Protein AF-0000000077569823 (afdb_homodimer)

pLDDT: mean 71.61, std 31.24, range [19.8, 98.88]

Sequence (336 aa):
MAASTSAVAIPSCHVRRLVPAERSRLFASTSITAAPIQCFMANRRRLSMLSSRRITPKVQAKKQTFSSFDDLLLNSDKALLVDFYASWCGPCQFMVPILEQVHEKLKDKIMVVKIDTEKYTRIADRYQIGALPTFIIFRDGKPCDRFEGVLSAEQLIHRIENALKVPQMAASTSAVAIPSCHVRRLVPAERSRLFASTSITAAPIQCFMANRRRLSMLSSRRITPKVQAKKQTFSSFDDLLLNSDKALLVDFYASWCGPCQFMVPILEQVHEKLKDKIMVVKIDTEKYTRIADRYQIGALPTFIIFRDGKPCDRFEGVLSAEQLIHRIENALKVPQ

Organism: Vanilla planifolia (NCBI:txid51239)

Foldseek 3Di:
DCPCPDPPDPDDPDDPCVDDDDDDDDYYDDDDDDDPPPPPPPPPPPPPPPPPPPVPVCPVPPPPDQPDPQSCLQDPPAKEKEWEAAPPDDQSVVCVVLVVVLCVVCVVHYHYHYDHCVVCVVVCVVVVPDAPGKIFIHDNSHTQDIDHTHDGSVVVNVRNVVSVPPDD/DPDDDDPCPPDDPDDPPPDDDDDDDDDDDDDDDDPDPDDPPPPPPPPPPPPPPPVPVPPVPPPPDQPDPQSCLQDPPAKEKEWEAAPPDDQSVVCVVLVVVLCVVCVVHYHYHYDHCVVCVVVCVVVVPDAPGKIFIHDNSHTQDIDHTHDGSVRVNVRNVVSVPPDD

Nearest PDB structures (foldseek):
  7bzk-assembly1_B  TM=9.580E-01  e=2.153E-16  Arabidopsis thaliana
  2o7k-assembly1_A  TM=9.698E-01  e=1.431E-10  Staphylococcus aureus
  2h6x-assembly1_A  TM=9.328E-01  e=1.631E-10  Escherichia coli
  2o87-assembly1_A  TM=9.836E-01  e=4.958E-10  Staphylococcus aureus
  2h75-assembly1_A  TM=9.308E-01  e=3.349E-10  Escherichia coli

Radius of gyration: 46.83 Å; Cα contacts (8 Å, |Δi|>4): 333; chains: 2; bounding box: 102×165×87 Å

Structure (mmCIF, N/CA/C/O backbone):
data_AF-0000000077569823-model_v1
#
loop_
_entity.id
_entity.type
_entity.pdbx_description
1 polymer 'Thioredoxin domain-containing protein'
#
loop_
_atom_site.group_PDB
_atom_site.id
_atom_site.type_symbol
_atom_site.label_atom_id
_atom_site.label_alt_id
_atom_site.label_comp_id
_atom_site.label_asym_id
_atom_site.label_entity_id
_atom_site.label_seq_id
_atom_site.pdbx_PDB_ins_code
_atom_site.Cartn_x
_atom_site.Cartn_y
_atom_site.Cartn_z
_atom_site.occupancy
_atom_site.B_iso_or_equiv
_atom_site.auth_seq_id
_atom_site.auth_comp_id
_atom_site.auth_asym_id
_atom_site.auth_atom_id
_atom_site.pdbx_PDB_model_num
ATOM 1 N N . MET A 1 1 ? 73.562 20.5 -1.91 1 21.19 1 MET A N 1
ATOM 2 C CA . MET A 1 1 ? 73.938 21.5 -0.915 1 21.19 1 MET A CA 1
ATOM 3 C C . MET A 1 1 ? 72.938 21.547 0.22 1 21.19 1 MET A C 1
ATOM 5 O O . MET A 1 1 ? 71.75 21.594 -0.024 1 21.19 1 MET A O 1
ATOM 9 N N . ALA A 1 2 ? 73.312 21.156 1.572 1 25.86 2 ALA A N 1
ATOM 10 C CA . ALA A 1 2 ? 73 20.594 2.879 1 25.86 2 ALA A CA 1
ATOM 11 C C . ALA A 1 2 ? 72.312 21.656 3.77 1 25.86 2 ALA A C 1
ATOM 13 O O . ALA A 1 2 ? 73 22.594 4.203 1 25.86 2 ALA A O 1
ATOM 14 N N . ALA A 1 3 ? 71.062 22.156 3.43 1 26.22 3 ALA A N 1
ATOM 15 C CA . ALA A 1 3 ? 70.5 23.406 3.928 1 26.22 3 ALA A CA 1
ATOM 16 C C . ALA A 1 3 ? 70.25 23.328 5.43 1 26.22 3 ALA A C 1
ATOM 18 O O . ALA A 1 3 ? 69.562 22.438 5.906 1 26.22 3 ALA A O 1
ATOM 19 N N . SER A 1 4 ? 71.188 23.906 6.312 1 27.16 4 SER A N 1
ATOM 20 C CA . SER A 1 4 ? 71.562 23.828 7.723 1 27.16 4 SER A CA 1
ATOM 21 C C . SER A 1 4 ? 70.5 24.453 8.602 1 27.16 4 SER A C 1
ATOM 23 O O . SER A 1 4 ? 70.25 25.656 8.531 1 27.16 4 SER A O 1
ATOM 25 N N . THR A 1 5 ? 69.312 23.766 8.898 1 31.77 5 THR A N 1
ATOM 26 C CA . THR A 1 5 ? 68.062 24.25 9.5 1 31.77 5 THR A CA 1
ATOM 27 C C . THR A 1 5 ? 68.312 24.656 10.953 1 31.77 5 THR A C 1
ATOM 29 O O . THR A 1 5 ? 68.625 23.828 11.797 1 31.77 5 THR A O 1
ATOM 32 N N . SER A 1 6 ? 68.938 25.906 11.133 1 25.08 6 SER A N 1
ATOM 33 C CA . SER A 1 6 ? 69.5 26.359 12.414 1 25.08 6 SER A CA 1
ATOM 34 C C . SER A 1 6 ? 68.438 26.453 13.477 1 25.08 6 SER A C 1
ATOM 36 O O . SER A 1 6 ? 67.25 26.812 13.18 1 25.08 6 SER A O 1
ATOM 38 N N . ALA A 1 7 ? 68.562 25.875 14.758 1 26.45 7 ALA A N 1
ATOM 39 C CA . ALA A 1 7 ? 67.938 25.422 15.992 1 26.45 7 ALA A CA 1
ATOM 40 C C . ALA A 1 7 ? 67.625 26.609 16.922 1 26.45 7 ALA A C 1
ATOM 42 O O . ALA A 1 7 ? 68.562 27.25 17.422 1 26.45 7 ALA A O 1
ATOM 43 N N . VAL A 1 8 ? 66.812 27.688 16.422 1 25.48 8 VAL A N 1
ATOM 44 C CA . VAL A 1 8 ? 66.812 28.969 17.141 1 25.48 8 VAL A CA 1
ATOM 45 C C . VAL A 1 8 ? 66.312 28.75 18.578 1 25.48 8 VAL A C 1
ATOM 47 O O . VAL A 1 8 ? 65.188 28.234 18.797 1 25.48 8 VAL A O 1
ATOM 50 N N . ALA A 1 9 ? 67.25 28.719 19.578 1 24.78 9 ALA A N 1
ATOM 51 C CA . ALA A 1 9 ? 67.312 28.406 21.016 1 24.78 9 ALA A CA 1
ATOM 52 C C . ALA A 1 9 ? 66.438 29.359 21.828 1 24.78 9 ALA A C 1
ATOM 54 O O . ALA A 1 9 ? 66.375 30.547 21.531 1 24.78 9 ALA A O 1
ATOM 55 N N . ILE A 1 10 ? 65.375 28.875 22.5 1 26.53 10 ILE A N 1
ATOM 56 C CA . ILE A 1 10 ? 64.188 29.375 23.203 1 26.53 10 ILE A CA 1
ATOM 57 C C . ILE A 1 10 ? 64.625 30.062 24.5 1 26.53 10 ILE A C 1
ATOM 59 O O . ILE A 1 10 ? 65.062 29.406 25.438 1 26.53 10 ILE A O 1
ATOM 63 N N . PRO A 1 11 ? 65.562 31.25 24.391 1 25.59 11 PRO A N 1
ATOM 64 C CA . PRO A 1 11 ? 66.188 31.578 25.672 1 25.59 11 PRO A CA 1
ATOM 65 C C . PRO A 1 11 ? 65.188 31.75 26.812 1 25.59 11 PRO A C 1
ATOM 67 O O . PRO A 1 11 ? 64 31.984 26.547 1 25.59 11 PRO A O 1
ATOM 70 N N . SER A 1 12 ? 65.562 31.578 28.125 1 25.02 12 SER A N 1
ATOM 71 C CA . SER A 1 12 ? 65.312 31.266 29.531 1 25.02 12 SER A CA 1
ATOM 72 C C . SER A 1 12 ? 64.875 32.5 30.297 1 25.02 12 SER A C 1
ATOM 74 O O . SER A 1 12 ? 65.688 33.375 30.594 1 25.02 12 SER A O 1
ATOM 76 N N . CYS A 1 13 ? 63.781 33.438 29.766 1 25.48 13 CYS A N 1
ATOM 77 C CA . CYS A 1 13 ? 63.594 34.781 30.297 1 25.48 13 CYS A CA 1
ATOM 78 C C . CYS A 1 13 ? 63.344 34.719 31.812 1 25.48 13 CYS A C 1
ATOM 80 O O . CYS A 1 13 ? 62.469 34 32.281 1 25.48 13 CYS A O 1
ATOM 82 N N . HIS A 1 14 ? 64.438 34.906 32.562 1 24.41 14 HIS A N 1
ATOM 83 C CA . HIS A 1 14 ? 64.688 34.812 34 1 24.41 14 HIS A CA 1
ATOM 84 C C . HIS A 1 14 ? 63.75 35.719 34.781 1 24.41 14 HIS A C 1
ATOM 86 O O . HIS A 1 14 ? 63.531 36.875 34.406 1 24.41 14 HIS A O 1
ATOM 92 N N . VAL A 1 15 ? 62.875 35.125 35.594 1 25.81 15 VAL A N 1
ATOM 93 C CA . VAL A 1 15 ? 61.75 35.531 36.438 1 25.81 15 VAL A CA 1
ATOM 94 C C . VAL A 1 15 ? 62.281 36.406 37.562 1 25.81 15 VAL A C 1
ATOM 96 O O . VAL A 1 15 ? 63.094 36 38.344 1 25.81 15 VAL A O 1
ATOM 99 N N . ARG A 1 16 ? 62.406 37.781 37.281 1 23 16 ARG A N 1
ATOM 100 C CA . ARG A 1 16 ? 62.906 38.844 38.125 1 23 16 ARG A CA 1
ATOM 101 C C . ARG A 1 16 ? 62.281 38.812 39.5 1 23 16 ARG A C 1
ATOM 103 O O . ARG A 1 16 ? 61.062 38.875 39.625 1 23 16 ARG A O 1
ATOM 110 N N . ARG A 1 17 ? 62.969 38.438 40.438 1 22.81 17 ARG A N 1
ATOM 111 C CA . ARG A 1 17 ? 62.719 38.125 41.844 1 22.81 17 ARG A CA 1
ATOM 112 C C . ARG A 1 17 ? 62.406 39.406 42.656 1 22.81 17 ARG A C 1
ATOM 114 O O . ARG A 1 17 ? 62.531 39.406 43.875 1 22.81 17 ARG A O 1
ATOM 121 N N . LEU A 1 18 ? 61.938 40.562 41.938 1 23.67 18 LEU A N 1
ATOM 122 C CA . LEU A 1 18 ? 62.219 41.75 42.719 1 23.67 18 LEU A CA 1
ATOM 123 C C . LEU A 1 18 ? 61.438 41.719 44.031 1 23.67 18 LEU A C 1
ATOM 125 O O . LEU A 1 18 ? 60.188 41.688 44.031 1 23.67 18 LEU A O 1
ATOM 129 N N . VAL A 1 19 ? 62.031 41.219 45.031 1 24.12 19 VAL A N 1
ATOM 130 C CA . VAL A 1 19 ? 61.438 40.906 46.344 1 24.12 19 VAL A CA 1
ATOM 131 C C . VAL A 1 19 ? 60.938 42.188 46.969 1 24.12 19 VAL A C 1
ATOM 133 O O . VAL A 1 19 ? 61.312 43.281 46.594 1 24.12 19 VAL A O 1
ATOM 136 N N . PRO A 1 20 ? 60.688 42.094 48.438 1 26.77 20 PRO A N 1
ATOM 137 C CA . PRO A 1 20 ? 59.562 42.375 49.344 1 26.77 20 PRO A CA 1
ATOM 138 C C . PRO A 1 20 ? 59.688 43.719 50.062 1 26.77 20 PRO A C 1
ATOM 140 O O . PRO A 1 20 ? 60.688 43.969 50.719 1 26.77 20 PRO A O 1
ATOM 143 N N . ALA A 1 21 ? 59.469 44.781 49.375 1 24.66 21 ALA A N 1
ATOM 144 C CA . ALA A 1 21 ? 59.531 46.125 50 1 24.66 21 ALA A CA 1
ATOM 145 C C . ALA A 1 21 ? 58.938 46.094 51.406 1 24.66 21 ALA A C 1
ATOM 147 O O . ALA A 1 21 ? 57.906 45.438 51.656 1 24.66 21 ALA A O 1
ATOM 148 N N . GLU A 1 22 ? 59.75 46.719 52.344 1 25.5 22 GLU A N 1
ATOM 149 C CA . GLU A 1 22 ? 59.781 46.844 53.781 1 25.5 22 GLU A CA 1
ATOM 150 C C . GLU A 1 22 ? 58.5 47.5 54.312 1 25.5 22 GLU A C 1
ATOM 152 O O . GLU A 1 22 ? 57.844 48.281 53.625 1 25.5 22 GLU A O 1
ATOM 157 N N . ARG A 1 23 ? 58.156 47.25 55.656 1 22.12 23 ARG A N 1
ATOM 158 C CA . ARG A 1 23 ? 57.031 47.125 56.562 1 22.12 23 ARG A CA 1
ATOM 159 C C . ARG A 1 23 ? 56.594 48.469 57.094 1 22.12 23 ARG A C 1
ATOM 161 O O . ARG A 1 23 ? 55.719 48.562 57.969 1 22.12 23 ARG A O 1
ATOM 168 N N . SER A 1 24 ? 57.125 49.562 56.656 1 20.09 24 SER A N 1
ATOM 169 C CA . SER A 1 24 ? 57.156 50.469 57.812 1 20.09 24 SER A CA 1
ATOM 170 C C . SER A 1 24 ? 55.75 50.688 58.344 1 20.09 24 SER A C 1
ATOM 172 O O . SER A 1 24 ? 54.812 50.844 57.562 1 20.09 24 SER A O 1
ATOM 174 N N . ARG A 1 25 ? 55.688 50.844 59.719 1 21.39 25 ARG A N 1
ATOM 175 C CA . ARG A 1 25 ? 54.719 50.688 60.812 1 21.39 25 ARG A CA 1
ATOM 176 C C . ARG A 1 25 ? 53.625 51.75 60.75 1 21.39 25 ARG A C 1
ATOM 178 O O . ARG A 1 25 ? 52.438 51.406 60.719 1 21.39 25 ARG A O 1
ATOM 185 N N . LEU A 1 26 ? 53.656 52.875 61.656 1 22.77 26 LEU A N 1
ATOM 186 C CA . LEU A 1 26 ? 52.688 52.938 62.719 1 22.77 26 LEU A CA 1
ATOM 187 C C . LEU A 1 26 ? 51.469 53.781 62.281 1 22.77 26 LEU A C 1
ATOM 189 O O . LEU A 1 26 ? 50.344 53.281 62.25 1 22.77 26 LEU A O 1
ATOM 193 N N . PHE A 1 27 ? 51.062 55 63.156 1 22.95 27 PHE A N 1
ATOM 194 C CA . PHE A 1 27 ? 50 55.188 64.125 1 22.95 27 PHE A CA 1
ATOM 195 C C . PHE A 1 27 ? 48.844 55.969 63.531 1 22.95 27 PHE A C 1
ATOM 197 O O . PHE A 1 27 ? 48.969 56.531 62.438 1 22.95 27 PHE A O 1
ATOM 204 N N . ALA A 1 28 ? 48.469 57.156 64.188 1 24.83 28 ALA A N 1
ATOM 205 C CA . ALA A 1 28 ? 47.25 57.469 64.938 1 24.83 28 ALA A CA 1
ATOM 206 C C . ALA A 1 28 ? 46.219 58.156 64.062 1 24.83 28 ALA A C 1
ATOM 208 O O . ALA A 1 28 ? 46.25 58 62.844 1 24.83 28 ALA A O 1
ATOM 209 N N . SER A 1 29 ? 45.656 59.344 64.562 1 24.83 29 SER A N 1
ATOM 210 C CA . SER A 1 29 ? 44.344 59.594 65.188 1 24.83 29 SER A CA 1
ATOM 211 C C . SER A 1 29 ? 43.375 60.156 64.188 1 24.83 29 SER A C 1
ATOM 213 O O . SER A 1 29 ? 42.281 59.656 63.969 1 24.83 29 SER A O 1
ATOM 215 N N . THR A 1 30 ? 43.156 61.562 64.312 1 26.88 30 THR A N 1
ATOM 216 C CA . THR A 1 30 ? 41.875 62.125 64.75 1 26.88 30 THR A CA 1
ATOM 217 C C . THR A 1 30 ? 41 62.469 63.5 1 26.88 30 THR A C 1
ATOM 219 O O . THR A 1 30 ? 39.844 62.031 63.438 1 26.88 30 THR A O 1
ATOM 222 N N . SER A 1 31 ? 41 63.781 63.094 1 27.11 31 SER A N 1
ATOM 223 C CA . SER A 1 31 ? 39.781 64.625 63.25 1 27.11 31 SER A CA 1
ATOM 224 C C . SER A 1 31 ? 38.875 64.5 62.062 1 27.11 31 SER A C 1
ATOM 226 O O . SER A 1 31 ? 39.25 63.906 61.031 1 27.11 31 SER A O 1
ATOM 228 N N . ILE A 1 32 ? 38.531 65.688 61.531 1 30.95 32 ILE A N 1
ATOM 229 C CA . ILE A 1 32 ? 37.25 66.375 61.562 1 30.95 32 ILE A CA 1
ATOM 230 C C . ILE A 1 32 ? 36.469 66.125 60.25 1 30.95 32 ILE A C 1
ATOM 232 O O . ILE A 1 32 ? 35.312 65.75 60.312 1 30.95 32 ILE A O 1
ATOM 236 N N . THR A 1 33 ? 36.688 67.062 59.344 1 32.47 33 THR A N 1
ATOM 237 C CA . THR A 1 33 ? 35.562 67.875 58.844 1 32.47 33 THR A CA 1
ATOM 238 C C . THR A 1 33 ? 34.812 67.125 57.719 1 32.47 33 THR A C 1
ATOM 240 O O . THR A 1 33 ? 35.438 66.438 56.938 1 32.47 33 THR A O 1
ATOM 243 N N . ALA A 1 34 ? 33.531 67.438 57.75 1 32.34 34 ALA A N 1
ATOM 244 C CA . ALA A 1 34 ? 32.281 67 57.125 1 32.34 34 ALA A CA 1
ATOM 245 C C . ALA A 1 34 ? 32.438 66.938 55.625 1 32.34 34 ALA A C 1
ATOM 247 O O . ALA A 1 34 ? 33.281 67.625 55.031 1 32.34 34 ALA A O 1
ATOM 248 N N . ALA A 1 35 ? 31.594 66.188 55.125 1 33.81 35 ALA A N 1
ATOM 249 C CA . ALA A 1 35 ? 31.281 65.312 54.031 1 33.81 35 ALA A CA 1
ATOM 250 C C . ALA A 1 35 ? 30.859 66.062 52.781 1 33.81 35 ALA A C 1
ATOM 252 O O . ALA A 1 35 ? 30.703 65.5 51.719 1 33.81 35 ALA A O 1
ATOM 253 N N . PRO A 1 36 ? 31.234 67.438 52.531 1 39.59 36 PRO A N 1
ATOM 254 C CA . PRO A 1 36 ? 30.062 67.812 51.719 1 39.59 36 PRO A CA 1
ATOM 255 C C . PRO A 1 36 ? 29.984 67 50.438 1 39.59 36 PRO A C 1
ATOM 257 O O . PRO A 1 36 ? 30.984 66.875 49.719 1 39.59 36 PRO A O 1
ATOM 260 N N . ILE A 1 37 ? 29.359 65.938 50.438 1 37.06 37 ILE A N 1
ATOM 261 C CA . ILE A 1 37 ? 29.203 65 49.312 1 37.06 37 ILE A CA 1
ATOM 262 C C . ILE A 1 37 ? 28.719 65.75 48.094 1 37.06 37 ILE A C 1
ATOM 264 O O . ILE A 1 37 ? 27.656 66.375 48.125 1 37.06 37 ILE A O 1
ATOM 268 N N . GLN A 1 38 ? 29.672 66.438 47.438 1 32.56 38 GLN A N 1
ATOM 269 C CA . GLN A 1 38 ? 29.297 67.062 46.156 1 32.56 38 GLN A CA 1
ATOM 270 C C . GLN A 1 38 ? 28.531 66 45.312 1 32.56 38 GLN A C 1
ATOM 272 O O . GLN A 1 38 ? 28.969 64.875 45.156 1 32.56 38 GLN A O 1
ATOM 277 N N . CYS A 1 39 ? 27.234 66.188 45.156 1 37.72 39 CYS A N 1
ATOM 278 C CA . CYS A 1 39 ? 26.203 65.562 44.344 1 37.72 39 CYS A CA 1
ATOM 279 C C . CYS A 1 39 ? 26.656 65.438 42.906 1 37.72 39 CYS A C 1
ATOM 281 O O . CYS A 1 39 ? 26.797 66.438 42.219 1 37.72 39 CYS A O 1
ATOM 283 N N . PHE A 1 40 ? 27.75 64.75 42.594 1 34.62 40 PHE A N 1
ATOM 284 C CA . PHE A 1 40 ? 28.047 64.5 41.188 1 34.62 40 PHE A CA 1
ATOM 285 C C . PHE A 1 40 ? 26.781 64.188 40.406 1 34.62 40 PHE A C 1
ATOM 287 O O . PHE A 1 40 ? 25.984 63.375 40.812 1 34.62 40 PHE A O 1
ATOM 294 N N . MET A 1 41 ? 26.266 65.125 39.656 1 37 41 MET A N 1
ATOM 295 C CA . MET A 1 41 ? 25.219 65.062 38.625 1 37 41 MET A CA 1
ATOM 296 C C . MET A 1 41 ? 25.5 63.938 37.625 1 37 41 MET A C 1
ATOM 298 O O . MET A 1 41 ? 26.531 63.938 36.969 1 37 41 MET A O 1
ATOM 302 N N . ALA A 1 42 ? 25.281 62.688 38 1 35.19 42 ALA A N 1
ATOM 303 C CA . ALA A 1 42 ? 25.312 61.531 37.125 1 35.19 42 ALA A CA 1
ATOM 304 C C . ALA A 1 42 ? 24.547 61.812 35.812 1 35.19 42 ALA A C 1
ATOM 306 O O . ALA A 1 42 ? 23.375 62.188 35.875 1 35.19 42 ALA A O 1
ATOM 307 N N . ASN A 1 43 ? 25.203 62.375 34.812 1 38.12 43 ASN A N 1
ATOM 308 C CA . ASN A 1 43 ? 24.672 62.375 33.469 1 38.12 43 ASN A CA 1
ATOM 309 C C . ASN A 1 43 ? 24.188 60.969 33.062 1 38.12 43 ASN A C 1
ATOM 311 O O . ASN A 1 43 ? 24.969 60.031 32.969 1 38.12 43 ASN A O 1
ATOM 315 N N . ARG A 1 44 ? 23.047 60.5 33.594 1 38 44 ARG A N 1
ATOM 316 C CA . ARG A 1 44 ? 22.391 59.281 33.156 1 38 44 ARG A CA 1
ATOM 317 C C . ARG A 1 44 ? 22.344 59.156 31.641 1 38 44 ARG A C 1
ATOM 319 O O . ARG A 1 44 ? 21.641 59.906 30.969 1 38 44 ARG A O 1
ATOM 326 N N . ARG A 1 45 ? 23.516 58.938 30.938 1 38.41 45 ARG A N 1
ATOM 327 C CA . ARG A 1 45 ? 23.391 58.531 29.547 1 38.41 45 ARG A CA 1
ATOM 328 C C . ARG A 1 45 ? 22.297 57.469 29.375 1 38.41 45 ARG A C 1
ATOM 330 O O . ARG A 1 45 ? 22.297 56.469 30.078 1 38.41 45 ARG A O 1
ATOM 337 N N . ARG A 1 46 ? 21.078 57.906 28.969 1 43.34 46 ARG A N 1
ATOM 338 C CA . ARG A 1 46 ? 20.031 57.031 28.469 1 43.34 46 ARG A CA 1
ATOM 339 C C . ARG A 1 46 ? 20.578 56 27.5 1 43.34 46 ARG A C 1
ATOM 341 O O . ARG A 1 46 ? 21.156 56.344 26.453 1 43.34 46 ARG A O 1
ATOM 348 N N . LEU A 1 47 ? 21.219 54.969 28.016 1 47.38 47 LEU A N 1
ATOM 349 C CA . LEU A 1 47 ? 21.438 53.844 27.141 1 47.38 47 LEU A CA 1
ATOM 350 C C . LEU A 1 47 ? 20.203 53.562 26.281 1 47.38 47 LEU A C 1
ATOM 352 O O . LEU A 1 47 ? 19.125 53.281 26.797 1 47.38 47 LEU A O 1
ATOM 356 N N . SER A 1 48 ? 20.109 54.25 25.156 1 43.81 48 SER A N 1
ATOM 357 C CA . SER A 1 48 ? 19.125 53.875 24.125 1 43.81 48 SER A CA 1
ATOM 358 C C . SER A 1 48 ? 19.125 52.344 23.906 1 43.81 48 SER A C 1
ATOM 360 O O . SER A 1 48 ? 20.188 51.75 23.656 1 43.81 48 SER A O 1
ATOM 362 N N . MET A 1 49 ? 18.375 51.656 24.719 1 42.97 49 MET A N 1
ATOM 363 C CA . MET A 1 49 ? 18.062 50.281 24.391 1 42.97 49 MET A CA 1
ATOM 364 C C . MET A 1 49 ? 17.812 50.125 22.891 1 42.97 49 MET A C 1
ATOM 366 O O . MET A 1 49 ? 16.953 50.781 22.328 1 42.97 49 MET A O 1
ATOM 370 N N . LEU A 1 50 ? 18.844 49.938 22.078 1 47.16 50 LEU A N 1
ATOM 371 C CA . LEU A 1 50 ? 18.578 49.406 20.75 1 47.16 50 LEU A CA 1
ATOM 372 C C . LEU A 1 50 ? 17.469 48.375 20.781 1 47.16 50 LEU A C 1
ATOM 374 O O . LEU A 1 50 ? 17.531 47.406 21.562 1 47.16 50 LEU A O 1
ATOM 378 N N . SER A 1 51 ? 16.172 48.812 20.625 1 44.16 51 SER A N 1
ATOM 379 C CA . SER A 1 51 ? 15.094 47.875 20.359 1 44.16 51 SER A CA 1
ATOM 380 C C . SER A 1 51 ? 15.516 46.812 19.344 1 44.16 51 SER A C 1
ATOM 382 O O . SER A 1 51 ? 15.914 47.156 18.219 1 44.16 51 SER A O 1
ATOM 384 N N . SER A 1 52 ? 16.266 45.906 19.781 1 46.88 52 SER A N 1
ATOM 385 C CA . SER A 1 52 ? 16.391 44.75 18.875 1 46.88 52 SER A CA 1
ATOM 386 C C . SER A 1 52 ? 15.055 44.406 18.234 1 46.88 52 SER A C 1
ATOM 388 O O . SER A 1 52 ? 14.062 44.188 18.938 1 46.88 52 SER A O 1
ATOM 390 N N . ARG A 1 53 ? 14.719 44.938 17.109 1 43.88 53 ARG A N 1
ATOM 391 C CA . ARG A 1 53 ? 13.609 44.406 16.328 1 43.88 53 ARG A CA 1
ATOM 392 C C . ARG A 1 53 ? 13.609 42.875 16.359 1 43.88 53 ARG A C 1
ATOM 394 O O . ARG A 1 53 ? 14.531 42.25 15.836 1 43.88 53 ARG A O 1
ATOM 401 N N . ARG A 1 54 ? 13.18 42.312 17.453 1 42.28 54 ARG A N 1
ATOM 402 C CA . ARG A 1 54 ? 12.852 40.906 17.359 1 42.28 54 ARG A CA 1
ATOM 403 C C . ARG A 1 54 ? 12.227 40.562 16 1 42.28 54 ARG A C 1
ATOM 405 O O . ARG A 1 54 ? 11.125 41.031 15.703 1 42.28 54 ARG A O 1
ATOM 412 N N . ILE A 1 55 ? 12.977 40.438 14.992 1 45.31 55 ILE A N 1
ATOM 413 C CA . ILE A 1 55 ? 12.414 39.75 13.828 1 45.31 55 ILE A CA 1
ATOM 414 C C . ILE A 1 55 ? 11.656 38.5 14.273 1 45.31 55 ILE A C 1
ATOM 416 O O . ILE A 1 55 ? 12.258 37.531 14.742 1 45.31 55 ILE A O 1
ATOM 420 N N . THR A 1 56 ? 10.633 38.688 14.945 1 44.53 56 THR A N 1
ATOM 421 C CA . THR A 1 56 ? 9.789 37.5 15.055 1 44.53 56 THR A CA 1
ATOM 422 C C . THR A 1 56 ? 9.594 36.844 13.695 1 44.53 56 THR A C 1
ATOM 424 O O . THR A 1 56 ? 9.203 37.5 12.734 1 44.53 56 THR A O 1
ATOM 427 N N . PRO A 1 57 ? 10.344 35.812 13.391 1 46.03 57 PRO A N 1
ATOM 428 C CA . PRO A 1 57 ? 9.906 35.156 12.148 1 46.03 57 PRO A CA 1
ATOM 429 C C . PRO A 1 57 ? 8.398 34.969 12.094 1 46.03 57 PRO A C 1
ATOM 431 O O . PRO A 1 57 ? 7.789 34.531 13.07 1 46.03 57 PRO A O 1
ATOM 434 N N . LYS A 1 58 ? 7.684 35.844 11.539 1 40.09 58 LYS A N 1
ATOM 435 C CA . LYS A 1 58 ? 6.301 35.531 11.203 1 40.09 58 LYS A CA 1
ATOM 436 C C . LYS A 1 58 ? 6.176 34.062 10.766 1 40.09 58 LYS A C 1
ATOM 438 O O . LYS A 1 58 ? 6.637 33.688 9.688 1 40.09 58 LYS A O 1
ATOM 443 N N . VAL A 1 59 ? 6.371 33.094 11.609 1 41.09 59 VAL A N 1
ATOM 444 C CA . VAL A 1 59 ? 5.875 31.766 11.234 1 41.09 59 VAL A CA 1
ATOM 445 C C . VAL A 1 59 ? 4.5 31.891 10.586 1 41.09 59 VAL A C 1
ATOM 447 O O . VAL A 1 59 ? 3.518 32.219 11.258 1 41.09 59 VAL A O 1
ATOM 450 N N . GLN A 1 60 ? 4.336 32.594 9.461 1 38.66 60 GLN A N 1
ATOM 451 C CA . GLN A 1 60 ? 3.072 32.5 8.742 1 38.66 60 GLN A CA 1
ATOM 452 C C . GLN A 1 60 ? 2.484 31.078 8.844 1 38.66 60 GLN A C 1
ATOM 454 O O . GLN A 1 60 ? 3.104 30.109 8.398 1 38.66 60 GLN A O 1
ATOM 459 N N . ALA A 1 61 ? 1.929 30.766 9.953 1 47.12 61 ALA A N 1
ATOM 460 C CA . ALA A 1 61 ? 1.095 29.562 9.922 1 47.12 61 ALA A CA 1
ATOM 461 C C . ALA A 1 61 ? 0.358 29.438 8.594 1 47.12 61 ALA A C 1
ATOM 463 O O . ALA A 1 61 ? -0.554 30.219 8.305 1 47.12 61 ALA A O 1
ATOM 464 N N . LYS A 1 62 ? 1.003 29.203 7.492 1 44.69 62 LYS A N 1
ATOM 465 C CA . LYS A 1 62 ? 0.347 29.031 6.199 1 44.69 62 LYS A CA 1
ATOM 466 C C . LYS A 1 62 ? -0.827 28.062 6.312 1 44.69 62 LYS A C 1
ATOM 468 O O . LYS A 1 62 ? -0.652 26.906 6.723 1 44.69 62 LYS A O 1
ATOM 473 N N . LYS A 1 63 ?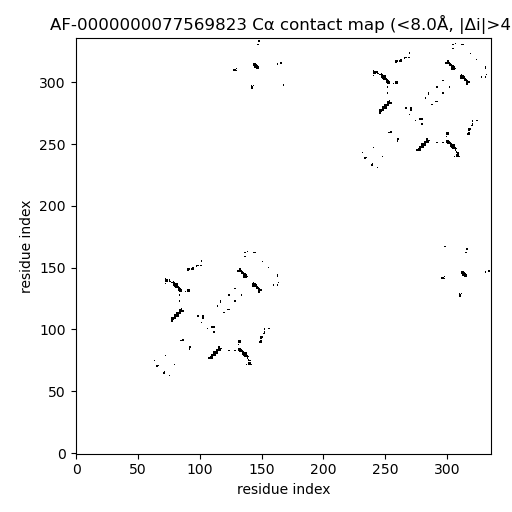 -2.004 28.547 6.762 1 52.75 63 LYS A N 1
ATOM 474 C CA . LYS A 1 63 ? -3.211 27.75 6.523 1 52.75 63 LYS A CA 1
ATOM 475 C C . LYS A 1 63 ? -3.156 27.062 5.164 1 52.75 63 LYS A C 1
ATOM 477 O O . LYS A 1 63 ? -3.162 27.734 4.125 1 52.75 63 LYS A O 1
ATOM 482 N N . GLN A 1 64 ? -2.432 25.969 5.086 1 55.84 64 GLN A N 1
ATOM 483 C CA . GLN A 1 64 ? -2.305 25.266 3.822 1 55.84 64 GLN A CA 1
ATOM 484 C C . GLN A 1 64 ? -3.674 24.891 3.256 1 55.84 64 GLN A C 1
ATOM 486 O O . GLN A 1 64 ? -4.457 24.203 3.91 1 55.84 64 GLN A O 1
ATOM 491 N N . THR A 1 65 ? -4.324 25.938 2.613 1 63.06 65 THR A N 1
ATOM 492 C CA . THR A 1 65 ? -5.512 25.578 1.841 1 63.06 65 THR A CA 1
ATOM 493 C C . THR A 1 65 ? -5.129 24.734 0.625 1 63.06 65 THR A C 1
ATOM 495 O O . THR A 1 65 ? -4.141 25.031 -0.052 1 63.06 65 THR A O 1
ATOM 498 N N . PHE A 1 66 ? -5.559 23.516 0.633 1 67.56 66 PHE A N 1
ATOM 499 C CA . PHE A 1 66 ? -5.316 22.656 -0.526 1 67.56 66 PHE A CA 1
ATOM 500 C C . PHE A 1 66 ? -6.477 22.734 -1.51 1 67.56 66 PHE A C 1
ATOM 502 O O . PHE A 1 66 ? -7.641 22.656 -1.112 1 67.56 66 PHE A O 1
ATOM 509 N N . SER A 1 67 ? -6.191 23.078 -2.695 1 78.19 67 SER A N 1
ATOM 510 C CA . SER A 1 67 ? -7.219 23.219 -3.727 1 78.19 67 SER A CA 1
ATOM 511 C C . SER A 1 67 ? -7.676 21.844 -4.223 1 78.19 67 SER A C 1
ATOM 513 O O . SER A 1 67 ? -8.758 21.719 -4.805 1 78.19 67 SER A O 1
ATOM 515 N N . SER A 1 68 ? -6.801 20.891 -4.105 1 92.12 68 SER A N 1
ATOM 516 C CA . SER A 1 68 ? -7.074 19.531 -4.559 1 92.12 68 SER A CA 1
ATOM 517 C C . SER A 1 68 ? -6.254 18.5 -3.773 1 92.12 68 SER A C 1
ATOM 519 O O . SER A 1 68 ? -5.367 18.875 -3.002 1 92.12 68 SER A O 1
ATOM 521 N N . PHE A 1 69 ? -6.602 17.391 -3.871 1 94.75 69 PHE A N 1
ATOM 522 C CA . PHE A 1 69 ? -5.828 16.328 -3.24 1 94.75 69 PHE A CA 1
ATOM 523 C C . PHE A 1 69 ? -4.398 16.312 -3.766 1 94.75 69 PHE A C 1
ATOM 525 O O . PHE A 1 69 ? -3.449 16.141 -2.994 1 94.75 69 PHE A O 1
ATOM 532 N N . ASP A 1 70 ? -4.219 16.531 -5.012 1 94.69 70 ASP A N 1
ATOM 533 C CA . ASP A 1 70 ? -2.889 16.594 -5.609 1 94.69 70 ASP A CA 1
ATOM 534 C C . ASP A 1 70 ? -2.066 17.719 -5 1 94.69 70 ASP A C 1
ATOM 536 O O . ASP A 1 70 ? -0.87 17.562 -4.75 1 94.69 70 ASP A O 1
ATOM 540 N N . ASP A 1 71 ? -2.719 18.828 -4.844 1 94.56 71 ASP A N 1
ATOM 541 C CA . ASP A 1 71 ? -2.049 19.969 -4.211 1 94.56 71 ASP A CA 1
ATOM 542 C C . ASP A 1 71 ? -1.612 19.625 -2.789 1 94.56 71 ASP A C 1
ATOM 544 O O . ASP A 1 71 ? -0.516 19.984 -2.363 1 94.56 71 ASP A O 1
ATOM 548 N N . LEU A 1 72 ? -2.416 18.922 -2.115 1 95.25 72 LEU A N 1
ATOM 549 C CA . LEU A 1 72 ? -2.098 18.484 -0.76 1 95.25 72 LEU A CA 1
ATOM 550 C C . LEU A 1 72 ? -0.902 17.531 -0.762 1 95.25 72 LEU A C 1
ATOM 552 O O . LEU A 1 72 ? 0.02 17.688 0.042 1 95.25 72 LEU A O 1
ATOM 556 N N . LEU A 1 73 ? -0.891 16.609 -1.688 1 96.19 73 LEU A N 1
ATOM 557 C CA . LEU A 1 73 ? 0.198 15.648 -1.799 1 96.19 73 LEU A CA 1
ATOM 558 C C . LEU A 1 73 ? 1.521 16.344 -2.076 1 96.19 73 LEU A C 1
ATOM 560 O O . LEU A 1 73 ? 2.562 15.961 -1.541 1 96.19 73 LEU A O 1
ATOM 564 N N . LEU A 1 74 ? 1.511 17.406 -2.775 1 93.06 74 LEU A N 1
ATOM 565 C CA . LEU A 1 74 ? 2.719 18.062 -3.264 1 93.06 74 LEU A CA 1
ATOM 566 C C . LEU A 1 74 ? 3.254 19.047 -2.234 1 93.06 74 LEU A C 1
ATOM 568 O O . LEU A 1 74 ? 4.461 19.297 -2.178 1 93.06 74 LEU A O 1
ATOM 572 N N . ASN A 1 75 ? 2.369 19.516 -1.348 1 91.88 75 ASN A N 1
ATOM 573 C CA . ASN A 1 75 ? 2.793 20.672 -0.57 1 91.88 75 ASN A CA 1
ATOM 574 C C . ASN A 1 75 ? 2.773 20.375 0.928 1 91.88 75 ASN A C 1
ATOM 576 O O . ASN A 1 75 ? 3.184 21.219 1.733 1 91.88 75 ASN A O 1
ATOM 580 N N . SER A 1 76 ? 2.385 19.219 1.239 1 93.81 76 SER A N 1
ATOM 581 C CA . SER A 1 76 ? 2.344 18.922 2.668 1 93.81 76 SER A CA 1
ATOM 582 C C . SER A 1 76 ? 3.748 18.734 3.234 1 93.81 76 SER A C 1
ATOM 584 O O . SER A 1 76 ? 4.594 18.078 2.623 1 93.81 76 SER A O 1
ATOM 586 N N . ASP A 1 77 ? 3.957 19.281 4.441 1 93.56 77 ASP A N 1
ATOM 587 C CA . ASP A 1 77 ? 5.238 19.125 5.121 1 93.56 77 ASP A CA 1
ATOM 588 C C . ASP A 1 77 ? 5.242 17.859 5.984 1 93.56 77 ASP A C 1
ATOM 590 O O . ASP A 1 77 ? 6.301 17.406 6.414 1 93.56 77 ASP A O 1
ATOM 594 N N . LYS A 1 78 ? 4.109 17.312 6.227 1 95.94 78 LYS A N 1
ATOM 595 C CA . LYS A 1 78 ? 3.971 16.094 7.02 1 95.94 78 LYS A CA 1
ATOM 596 C C . LYS A 1 78 ? 3.553 14.922 6.145 1 95.94 78 LYS A C 1
ATOM 598 O O . LYS A 1 78 ? 2.945 15.109 5.09 1 95.94 78 LYS A O 1
ATOM 603 N N . ALA A 1 79 ? 3.859 13.734 6.66 1 97.5 79 ALA A N 1
ATOM 604 C CA . ALA A 1 79 ? 3.281 12.547 6.035 1 97.5 79 ALA A CA 1
ATOM 605 C C . ALA A 1 79 ? 1.762 12.539 6.176 1 97.5 79 ALA A C 1
ATOM 607 O O . ALA A 1 79 ? 1.215 13.109 7.121 1 97.5 79 ALA A O 1
ATOM 608 N N . LEU A 1 80 ? 1.152 11.945 5.133 1 98.31 80 LEU A N 1
ATOM 609 C CA . LEU A 1 80 ? -0.305 11.883 5.148 1 98.31 80 LEU A CA 1
ATOM 610 C C . LEU A 1 80 ? -0.783 10.453 5.391 1 98.31 80 LEU A C 1
ATOM 612 O O . LEU A 1 80 ? -0.325 9.516 4.73 1 98.31 80 LEU A O 1
ATOM 616 N N . LEU A 1 81 ? -1.566 10.258 6.383 1 98.69 81 LEU A N 1
ATOM 617 C CA . LEU A 1 81 ? -2.395 9.062 6.496 1 98.69 81 LEU A CA 1
ATOM 618 C C . LEU A 1 81 ? -3.771 9.297 5.887 1 98.69 81 LEU A C 1
ATOM 620 O O . LEU A 1 81 ? -4.594 10.016 6.453 1 98.69 81 LEU A O 1
ATOM 624 N N . VAL A 1 82 ? -4.027 8.672 4.703 1 98.81 82 VAL A N 1
ATOM 625 C CA . VAL A 1 82 ? -5.293 8.875 4.004 1 98.81 82 VAL A CA 1
ATOM 626 C C . VAL A 1 82 ? -6.242 7.719 4.297 1 98.81 82 VAL A C 1
ATOM 628 O O . VAL A 1 82 ? -5.898 6.555 4.07 1 98.81 82 VAL A O 1
ATOM 631 N N . ASP A 1 83 ? -7.367 8.062 4.84 1 98.81 83 ASP A N 1
ATOM 632 C CA . ASP A 1 83 ? -8.453 7.137 5.156 1 98.81 83 ASP A CA 1
ATOM 633 C C . ASP A 1 83 ? -9.523 7.156 4.066 1 98.81 83 ASP A C 1
ATOM 635 O O . ASP A 1 83 ? -10.281 8.117 3.947 1 98.81 83 ASP A O 1
ATOM 639 N N . PHE A 1 84 ? -9.562 6.133 3.279 1 98.81 84 PHE A N 1
ATOM 640 C CA . PHE A 1 84 ? -10.641 5.953 2.312 1 98.81 84 PHE A CA 1
ATOM 641 C C . PHE A 1 84 ? -11.836 5.262 2.957 1 98.81 84 PHE A C 1
ATOM 643 O O . PHE A 1 84 ? -11.711 4.145 3.467 1 98.81 84 PHE A O 1
ATOM 650 N N . TYR A 1 85 ? -12.969 5.945 2.879 1 98.31 85 TYR A N 1
ATOM 651 C CA . TYR A 1 85 ? -14.125 5.453 3.617 1 98.31 85 TYR A CA 1
ATOM 652 C C . TYR A 1 85 ? -15.414 5.711 2.846 1 98.31 85 TYR A C 1
ATOM 654 O O . TYR A 1 85 ? -15.391 6.312 1.769 1 98.31 85 TYR A O 1
ATOM 662 N N . ALA A 1 86 ? -16.484 5.125 3.348 1 98.19 86 ALA A N 1
ATOM 663 C CA . ALA A 1 86 ? -17.859 5.48 2.996 1 98.19 86 ALA A CA 1
ATOM 664 C C . ALA A 1 86 ? -18.703 5.699 4.246 1 98.19 86 ALA A C 1
ATOM 666 O O . ALA A 1 86 ? -18.469 5.07 5.281 1 98.19 86 ALA A O 1
ATOM 667 N N . SER A 1 87 ? -19.703 6.59 4.102 1 96.62 87 SER A N 1
ATOM 668 C CA . SER A 1 87 ? -20.531 6.926 5.258 1 96.62 87 SER A CA 1
ATOM 669 C C . SER A 1 87 ? -21.344 5.723 5.727 1 96.62 87 SER A C 1
ATOM 671 O O . SER A 1 87 ? -21.703 5.629 6.898 1 96.62 87 SER A O 1
ATOM 673 N N . TRP A 1 88 ? -21.641 4.77 4.859 1 97 88 TRP A N 1
ATOM 674 C CA . TRP A 1 88 ? -22.484 3.619 5.164 1 97 88 TRP A CA 1
ATOM 675 C C . TRP A 1 88 ? -21.641 2.43 5.617 1 97 88 TRP A C 1
ATOM 677 O O . TRP A 1 88 ? -22.156 1.316 5.754 1 97 88 TRP A O 1
ATOM 687 N N . CYS A 1 89 ? -20.438 2.672 5.801 1 97.69 89 CYS A N 1
ATOM 688 C CA . CYS A 1 89 ? -19.531 1.579 6.133 1 97.69 89 CYS A CA 1
ATOM 689 C C . CYS A 1 89 ? -19.344 1.464 7.641 1 97.69 89 CYS A C 1
ATOM 691 O O . CYS A 1 89 ? -18.766 2.348 8.266 1 97.69 89 CYS A O 1
ATOM 693 N N . GLY A 1 90 ? -19.719 0.389 8.289 1 97.88 90 GLY A N 1
ATOM 694 C CA . GLY A 1 90 ? -19.625 0.15 9.719 1 97.88 90 GLY A CA 1
ATOM 695 C C . GLY A 1 90 ? -18.203 0.143 10.227 1 97.88 90 GLY A C 1
ATOM 696 O O . GLY A 1 90 ? -17.844 0.927 11.109 1 97.88 90 GLY A O 1
ATOM 697 N N . PRO A 1 91 ? -17.359 -0.77 9.703 1 98.06 91 PRO A N 1
ATOM 698 C CA . PRO A 1 91 ? -15.961 -0.771 10.125 1 98.06 91 PRO A CA 1
ATOM 699 C C . PRO A 1 91 ? -15.297 0.597 9.984 1 98.06 91 PRO A C 1
ATOM 701 O O . PRO A 1 91 ? -14.453 0.969 10.797 1 98.06 91 PRO A O 1
ATOM 704 N N . CYS A 1 92 ? -15.641 1.296 8.945 1 98.69 92 CYS A N 1
ATOM 705 C CA . CYS A 1 92 ? -15.125 2.65 8.797 1 98.69 92 CYS A CA 1
ATOM 706 C C . CYS A 1 92 ? -15.492 3.512 10 1 98.69 92 CYS A C 1
ATOM 708 O O . CYS A 1 92 ? -14.672 4.281 10.5 1 98.69 92 CYS A O 1
ATOM 710 N N . GLN A 1 93 ? -16.703 3.357 10.414 1 98.38 93 GLN A N 1
ATOM 711 C CA . GLN A 1 93 ? -17.156 4.125 11.57 1 98.38 93 GLN A CA 1
ATOM 712 C C . GLN A 1 93 ? -16.422 3.703 12.836 1 98.38 93 GLN A C 1
ATOM 714 O O . GLN A 1 93 ? -16.141 4.535 13.703 1 98.38 93 GLN A O 1
ATOM 719 N N . PHE A 1 94 ? -16.109 2.473 12.961 1 98.31 94 PHE A N 1
ATOM 720 C CA . PHE A 1 94 ? -15.359 1.955 14.102 1 98.31 94 PHE A CA 1
ATOM 721 C C . PHE A 1 94 ? -13.969 2.576 14.164 1 98.31 94 PHE A C 1
ATOM 723 O O . PHE A 1 94 ? -13.422 2.783 15.25 1 98.31 94 PHE A O 1
ATOM 730 N N . MET A 1 95 ? -13.406 2.961 13.023 1 98.69 95 MET A N 1
ATOM 731 C CA . MET A 1 95 ? -12.047 3.488 12.938 1 98.69 95 MET A CA 1
ATOM 732 C C . MET A 1 95 ? -12.008 4.957 13.336 1 98.69 95 MET A C 1
ATOM 734 O O . MET A 1 95 ? -10.938 5.496 13.633 1 98.69 95 MET A O 1
ATOM 738 N N . VAL A 1 96 ? -13.078 5.66 13.422 1 98.69 96 VAL A N 1
ATOM 739 C CA . VAL A 1 96 ? -13.109 7.105 13.617 1 98.69 96 VAL A CA 1
ATOM 740 C C . VAL A 1 96 ? -12.43 7.461 14.938 1 98.69 96 VAL A C 1
ATOM 742 O O . VAL A 1 96 ? -11.477 8.234 14.969 1 98.69 96 VAL A O 1
ATOM 745 N N . PRO A 1 97 ? -12.875 6.867 16.109 1 98.69 97 PRO A N 1
ATOM 746 C CA . PRO A 1 97 ? -12.203 7.23 17.359 1 98.69 97 PRO A CA 1
ATOM 747 C C . PRO A 1 97 ? -10.742 6.785 17.406 1 98.69 97 PRO A C 1
ATOM 749 O O . PRO A 1 97 ? -9.914 7.438 18.047 1 98.69 97 PRO A O 1
ATOM 752 N N . ILE A 1 98 ? -10.391 5.734 16.766 1 98.81 98 ILE A N 1
ATOM 753 C CA . ILE A 1 98 ? -9.016 5.238 16.703 1 98.81 98 ILE A CA 1
ATOM 754 C C . ILE A 1 98 ? -8.141 6.242 15.961 1 98.81 98 ILE A C 1
ATOM 756 O O . ILE A 1 98 ? -7.043 6.57 16.406 1 98.81 98 ILE A O 1
ATOM 760 N N . LEU A 1 99 ? -8.664 6.766 14.859 1 98.88 99 LEU A N 1
ATOM 761 C CA . LEU A 1 99 ? -7.934 7.75 14.062 1 98.88 99 LEU A CA 1
ATOM 762 C C . LEU A 1 99 ? -7.742 9.047 14.852 1 98.88 99 LEU A C 1
ATOM 764 O O . LEU A 1 99 ? -6.715 9.711 14.711 1 98.88 99 LEU A O 1
ATOM 768 N N . GLU A 1 100 ? -8.742 9.359 15.641 1 98.44 100 GLU A N 1
ATOM 769 C CA . GLU A 1 100 ? -8.617 10.539 16.5 1 98.44 100 GLU A CA 1
ATOM 770 C C . GLU A 1 100 ? -7.5 10.359 17.516 1 98.44 100 GLU A C 1
ATOM 772 O O . GLU A 1 100 ? -6.691 11.266 17.734 1 98.44 100 GLU A O 1
ATOM 777 N N . GLN A 1 101 ? -7.441 9.242 18.109 1 98.5 101 GLN A N 1
ATOM 778 C CA . GLN A 1 101 ? -6.383 8.93 19.062 1 98.5 101 GLN A CA 1
ATOM 779 C C . GLN A 1 101 ? -5.012 8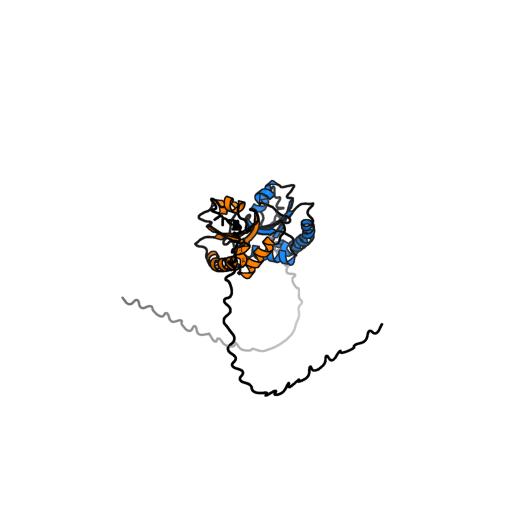.969 18.391 1 98.5 101 GLN A C 1
ATOM 781 O O . GLN A 1 101 ? -4.066 9.555 18.922 1 98.5 101 GLN A O 1
ATOM 786 N N . VAL A 1 102 ? -4.895 8.398 17.25 1 98.62 102 VAL A N 1
ATOM 787 C CA . VAL A 1 102 ? -3.639 8.336 16.516 1 98.62 102 VAL A CA 1
ATOM 788 C C . VAL A 1 102 ? -3.209 9.734 16.094 1 98.62 102 VAL A C 1
ATOM 790 O O . VAL A 1 102 ? -2.031 10.086 16.188 1 98.62 102 VAL A O 1
ATOM 793 N N . HIS A 1 103 ? -4.172 10.492 15.641 1 97.81 103 HIS A N 1
ATOM 794 C CA . HIS A 1 103 ? -3.893 11.875 15.281 1 97.81 103 HIS A CA 1
ATOM 795 C C . HIS A 1 103 ? -3.312 12.648 16.469 1 97.81 103 HIS A C 1
ATOM 797 O O . HIS A 1 103 ? -2.338 13.391 16.312 1 97.81 103 HIS A O 1
ATOM 803 N N . GLU A 1 104 ? -3.895 12.461 17.594 1 97.88 104 GLU A N 1
ATOM 804 C CA . GLU A 1 104 ? -3.436 13.18 18.781 1 97.88 104 GLU A CA 1
ATOM 805 C C . GLU A 1 104 ? -2.016 12.766 19.172 1 97.88 104 GLU A C 1
ATOM 807 O O . GLU A 1 104 ? -1.191 13.609 19.516 1 97.88 104 GLU A O 1
ATOM 812 N N . LYS A 1 105 ? -1.699 11.602 19.016 1 98.19 105 LYS A N 1
ATOM 813 C CA . LYS A 1 105 ? -0.407 11.07 19.438 1 98.19 105 LYS A CA 1
ATOM 814 C C . LYS A 1 105 ? 0.685 11.414 18.422 1 98.19 105 LYS A C 1
ATOM 816 O O . LYS A 1 105 ? 1.851 11.57 18.797 1 98.19 105 LYS A O 1
ATOM 821 N N . LEU A 1 106 ? 0.297 11.531 17.188 1 98.06 106 LEU A N 1
ATOM 822 C CA . LEU A 1 106 ? 1.299 11.688 16.125 1 98.06 106 LEU A CA 1
ATOM 823 C C . LEU A 1 106 ? 1.103 13 15.383 1 98.06 106 LEU A C 1
ATOM 825 O O . LEU A 1 106 ? 1.495 13.125 14.219 1 98.06 106 LEU A O 1
ATOM 829 N N . LYS A 1 107 ? 0.515 13.961 16 1 96.44 107 LYS A N 1
ATOM 830 C CA . LYS A 1 107 ? 0.094 15.211 15.367 1 96.44 107 LYS A CA 1
ATOM 831 C C . LYS A 1 107 ? 1.284 15.945 14.758 1 96.44 107 LYS A C 1
ATOM 833 O O . LYS A 1 107 ? 1.134 16.672 13.773 1 96.44 107 LYS A O 1
ATOM 838 N N . ASP A 1 108 ? 2.428 15.695 15.234 1 96.44 108 ASP A N 1
ATOM 839 C CA . ASP A 1 108 ? 3.617 16.375 14.734 1 96.44 108 ASP A CA 1
ATOM 840 C C . ASP A 1 108 ? 4.258 15.602 13.586 1 96.44 108 ASP A C 1
ATOM 842 O O . ASP A 1 108 ? 5.109 16.141 12.875 1 96.44 108 ASP A O 1
ATOM 846 N N . LYS A 1 109 ? 3.828 14.414 13.367 1 96.56 109 LYS A N 1
ATOM 847 C CA . LYS A 1 109 ? 4.488 13.555 12.391 1 96.56 109 LYS A CA 1
ATOM 848 C C . LYS A 1 109 ? 3.598 13.32 11.172 1 96.56 109 LYS A C 1
ATOM 850 O O . LYS A 1 109 ? 4.094 13.164 10.055 1 96.56 109 LYS A O 1
ATOM 855 N N . ILE A 1 110 ? 2.266 13.289 11.469 1 97.75 110 ILE A N 1
ATOM 856 C CA . ILE A 1 110 ? 1.382 12.945 10.359 1 97.75 110 ILE A CA 1
ATOM 857 C C . ILE A 1 110 ? 0.185 13.891 10.344 1 97.75 110 ILE A C 1
ATOM 859 O O . ILE A 1 110 ? -0.127 14.531 11.352 1 97.75 110 ILE A O 1
ATOM 863 N N . MET A 1 111 ? -0.418 14.039 9.172 1 97.31 111 MET A N 1
ATOM 864 C CA . MET A 1 111 ? -1.753 14.594 8.969 1 97.31 111 MET A CA 1
ATOM 865 C C . MET A 1 111 ? -2.727 13.516 8.516 1 97.31 111 MET A C 1
ATOM 867 O O . MET A 1 111 ? -2.416 12.727 7.613 1 97.31 111 MET A O 1
ATOM 871 N N . VAL A 1 112 ? -3.844 13.469 9.18 1 98 112 VAL A N 1
ATOM 872 C CA . VAL A 1 112 ? -4.875 12.508 8.789 1 98 112 VAL A CA 1
ATOM 873 C C . VAL A 1 112 ? -5.844 13.156 7.809 1 98 112 VAL A C 1
ATOM 875 O O . VAL A 1 112 ? -6.363 14.242 8.062 1 98 112 VAL A O 1
ATOM 878 N N . VAL A 1 113 ? -6.051 12.484 6.656 1 97.81 113 VAL A N 1
ATOM 879 C CA . VAL A 1 113 ? -6.961 12.961 5.617 1 97.81 113 VAL A CA 1
ATOM 880 C C . VAL A 1 113 ? -8.023 11.898 5.34 1 97.81 113 VAL A C 1
ATOM 882 O O . VAL A 1 113 ? -7.711 10.711 5.223 1 97.81 113 VAL A O 1
ATOM 885 N N . LYS A 1 114 ? -9.258 12.336 5.273 1 98.19 114 LYS A N 1
ATOM 886 C CA . LYS A 1 114 ? -10.344 11.414 4.965 1 98.19 114 LYS A CA 1
ATOM 887 C C . LYS A 1 114 ? -10.898 11.664 3.562 1 98.19 114 LYS A C 1
ATOM 889 O O . LYS A 1 114 ? -11.156 12.812 3.186 1 98.19 114 LYS A O 1
ATOM 894 N N . ILE A 1 115 ? -11.094 10.602 2.803 1 98.31 115 ILE A N 1
ATOM 895 C CA . ILE A 1 115 ? -11.648 10.703 1.455 1 98.31 115 ILE A CA 1
ATOM 896 C C . ILE A 1 115 ? -12.867 9.789 1.325 1 98.31 115 ILE A C 1
ATOM 898 O O . ILE A 1 115 ? -12.75 8.57 1.433 1 98.31 115 ILE A O 1
ATOM 902 N N . ASP A 1 116 ? -14.039 10.43 1.101 1 98.31 116 ASP A N 1
ATOM 903 C CA . ASP A 1 116 ? -15.266 9.711 0.787 1 98.31 116 ASP A CA 1
ATOM 904 C C . ASP A 1 116 ? -15.227 9.133 -0.628 1 98.31 116 ASP A C 1
ATOM 906 O O . ASP A 1 116 ? -15.273 9.883 -1.607 1 98.31 116 ASP A O 1
ATOM 910 N N . THR A 1 117 ? -15.234 7.766 -0.697 1 98.12 117 THR A N 1
ATOM 911 C CA . THR A 1 117 ? -14.992 7.133 -1.988 1 98.12 117 THR A CA 1
ATOM 912 C C . THR A 1 117 ? -16.188 7.305 -2.912 1 98.12 117 THR A C 1
ATOM 914 O O . THR A 1 117 ? -16.078 7.148 -4.129 1 98.12 117 THR A O 1
ATOM 917 N N . GLU A 1 118 ? -17.344 7.602 -2.404 1 97.19 118 GLU A N 1
ATOM 918 C CA . GLU A 1 118 ? -18.531 7.848 -3.219 1 97.19 118 GLU A CA 1
ATOM 919 C C . GLU A 1 118 ? -18.531 9.266 -3.785 1 97.19 118 GLU A C 1
ATOM 921 O O . GLU A 1 118 ? -18.984 9.492 -4.91 1 97.19 118 GLU A O 1
ATOM 926 N N . LYS A 1 119 ? -18.031 10.141 -3.061 1 97.06 119 LYS A N 1
ATOM 927 C CA . LYS A 1 119 ? -17.984 11.539 -3.475 1 97.06 119 LYS A CA 1
ATOM 928 C C . LYS A 1 119 ? -16.781 11.797 -4.391 1 97.06 119 LYS A C 1
ATOM 930 O O . LYS A 1 119 ? -16.875 12.617 -5.309 1 97.06 119 LYS A O 1
ATOM 935 N N . TYR A 1 120 ? -15.695 11.156 -4.145 1 97.31 120 TYR A N 1
ATOM 936 C CA . TYR A 1 120 ? -14.461 11.367 -4.898 1 97.31 120 TYR A CA 1
ATOM 937 C C . TYR A 1 120 ? -14.055 10.102 -5.641 1 97.31 120 TYR A C 1
ATOM 939 O O . TYR A 1 120 ? -12.977 9.555 -5.398 1 97.31 120 TYR A O 1
ATOM 947 N N . THR A 1 121 ? -14.844 9.75 -6.637 1 97.44 121 THR A N 1
ATOM 948 C CA . THR A 1 121 ? -14.727 8.477 -7.34 1 97.44 121 THR A CA 1
ATOM 949 C C . THR A 1 121 ? -13.445 8.43 -8.164 1 97.44 121 THR A C 1
ATOM 951 O O . THR A 1 121 ? -12.828 7.371 -8.297 1 97.44 121 THR A O 1
ATOM 954 N N . ARG A 1 122 ? -13.008 9.539 -8.648 1 97.06 122 ARG A N 1
ATOM 955 C CA . ARG A 1 122 ? -11.805 9.57 -9.469 1 97.06 122 ARG A CA 1
ATOM 956 C C . ARG A 1 122 ? -10.57 9.266 -8.641 1 97.06 122 ARG A C 1
ATOM 958 O O . ARG A 1 122 ? -9.68 8.531 -9.086 1 97.06 122 ARG A O 1
ATOM 965 N N . ILE A 1 123 ? -10.492 9.781 -7.438 1 96.94 123 ILE A N 1
ATOM 966 C CA . ILE A 1 123 ? -9.367 9.508 -6.551 1 96.94 123 ILE A CA 1
ATOM 967 C C . ILE A 1 123 ? -9.391 8.039 -6.121 1 96.94 123 ILE A C 1
ATOM 969 O O . ILE A 1 123 ? -8.359 7.371 -6.113 1 96.94 123 ILE A O 1
ATOM 973 N N . ALA A 1 124 ? -10.586 7.504 -5.852 1 97.69 124 ALA A N 1
ATOM 974 C CA . ALA A 1 124 ? -10.742 6.105 -5.465 1 97.69 124 ALA A CA 1
ATOM 975 C C . ALA A 1 124 ? -10.273 5.172 -6.578 1 97.69 124 ALA A C 1
ATOM 977 O O . ALA A 1 124 ? -9.602 4.172 -6.316 1 97.69 124 ALA A O 1
ATOM 978 N N . ASP A 1 125 ? -10.594 5.566 -7.793 1 97.19 125 ASP A N 1
ATOM 979 C CA . ASP A 1 125 ? -10.203 4.766 -8.953 1 97.19 125 ASP A CA 1
ATOM 980 C C . ASP A 1 125 ? -8.688 4.812 -9.156 1 97.19 125 ASP A C 1
ATOM 982 O O . ASP A 1 125 ? -8.062 3.785 -9.438 1 97.19 125 ASP A O 1
ATOM 986 N N . ARG A 1 126 ? -8.117 5.93 -8.93 1 96.81 126 ARG A N 1
ATOM 987 C CA . ARG A 1 126 ? -6.684 6.125 -9.125 1 96.81 126 ARG A CA 1
ATOM 988 C C . ARG A 1 126 ? -5.875 5.203 -8.219 1 96.81 126 ARG A C 1
ATOM 990 O O . ARG A 1 126 ? -4.848 4.66 -8.633 1 96.81 126 ARG A O 1
ATOM 997 N N . TYR A 1 127 ? -6.391 4.988 -7.066 1 98 127 TYR A N 1
ATOM 998 C CA . TYR A 1 127 ? -5.641 4.199 -6.094 1 98 127 TYR A CA 1
ATOM 999 C C . TYR A 1 127 ? -6.234 2.805 -5.949 1 98 127 TYR A C 1
ATOM 1001 O O . TYR A 1 127 ? -5.875 2.062 -5.031 1 98 127 TYR A O 1
ATOM 1009 N N . GLN A 1 128 ? -7.215 2.467 -6.809 1 97.5 128 GLN A N 1
ATOM 1010 C CA . GLN A 1 128 ? -7.785 1.128 -6.922 1 97.5 128 GLN A CA 1
ATOM 1011 C C . GLN A 1 128 ? -8.328 0.645 -5.578 1 97.5 128 GLN A C 1
ATOM 1013 O O . GLN A 1 128 ? -8.008 -0.459 -5.137 1 97.5 128 GLN A O 1
ATOM 1018 N N . ILE A 1 129 ? -9.18 1.479 -5.059 1 97.88 129 ILE A N 1
ATOM 1019 C CA . ILE A 1 129 ? -9.82 1.126 -3.795 1 97.88 129 ILE A CA 1
ATOM 1020 C C . ILE A 1 129 ? -10.883 0.06 -4.035 1 97.88 129 ILE A C 1
ATOM 1022 O O . ILE A 1 129 ? -11.852 0.294 -4.766 1 97.88 129 ILE A O 1
ATOM 1026 N N . GLY A 1 130 ? -10.625 -1.121 -3.381 1 94.62 130 GLY A N 1
ATOM 1027 C CA . GLY A 1 130 ? -11.555 -2.215 -3.592 1 94.62 130 GLY A CA 1
ATOM 1028 C C . GLY A 1 130 ? -12.219 -2.693 -2.311 1 94.62 130 GLY A C 1
ATOM 1029 O O . GLY A 1 130 ? -13.109 -3.543 -2.346 1 94.62 130 GLY A O 1
ATOM 1030 N N . ALA A 1 131 ? -11.789 -2.133 -1.224 1 96.31 131 ALA A N 1
ATOM 1031 C CA . ALA A 1 131 ? -12.312 -2.465 0.098 1 96.31 131 ALA A CA 1
ATOM 1032 C C . ALA A 1 131 ? -12.234 -1.267 1.039 1 96.31 131 ALA A C 1
ATOM 1034 O O . ALA A 1 131 ? -11.453 -0.342 0.808 1 96.31 131 ALA A O 1
ATOM 1035 N N . LEU A 1 132 ? -13.164 -1.363 2.055 1 97.75 132 LEU A N 1
ATOM 1036 C CA . LEU A 1 132 ? -13.156 -0.281 3.033 1 97.75 132 LEU A CA 1
ATOM 1037 C C . LEU A 1 132 ? -13.164 -0.832 4.453 1 97.75 132 LEU A C 1
ATO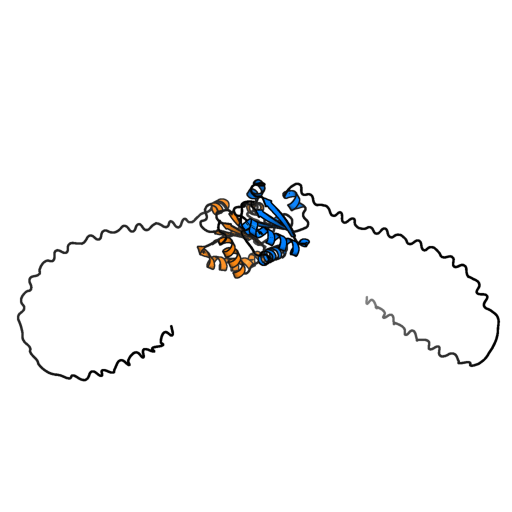M 1039 O O . LEU A 1 132 ? -13.797 -1.856 4.723 1 97.75 132 LEU A O 1
ATOM 1043 N N . PRO A 1 133 ? -12.477 -0.087 5.398 1 98.44 133 PRO A N 1
ATOM 1044 C CA . PRO A 1 133 ? -11.594 1.056 5.156 1 98.44 133 PRO A CA 1
ATOM 1045 C C . PRO A 1 133 ? -10.266 0.65 4.52 1 98.44 133 PRO A C 1
ATOM 1047 O O . PRO A 1 133 ? -9.773 -0.456 4.758 1 98.44 133 PRO A O 1
ATOM 1050 N N . THR A 1 134 ? -9.742 1.42 3.594 1 98.5 134 THR A N 1
ATOM 1051 C CA . THR A 1 134 ? -8.375 1.336 3.084 1 98.5 134 THR A CA 1
ATOM 1052 C C . THR A 1 134 ? -7.559 2.545 3.527 1 98.5 134 THR A C 1
ATOM 1054 O O . THR A 1 134 ? -8.047 3.676 3.5 1 98.5 134 THR A O 1
ATOM 1057 N N . PHE A 1 135 ? -6.352 2.26 3.973 1 98.81 135 PHE A N 1
ATOM 1058 C CA . PHE A 1 135 ? -5.434 3.312 4.391 1 98.81 135 PHE A CA 1
ATOM 1059 C C . PHE A 1 135 ? -4.188 3.32 3.514 1 98.81 135 PHE A C 1
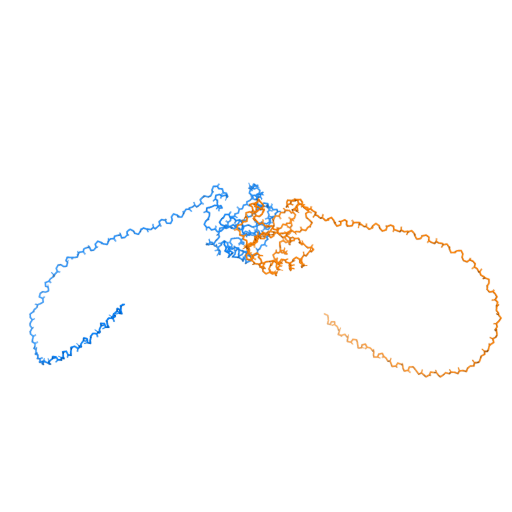ATOM 1061 O O . PHE A 1 135 ? -3.627 2.264 3.211 1 98.81 135 PHE A O 1
ATOM 1068 N N . ILE A 1 136 ? -3.787 4.531 3.113 1 98.81 136 ILE A N 1
ATOM 1069 C CA . ILE A 1 136 ? -2.525 4.711 2.404 1 98.81 136 ILE A CA 1
ATOM 1070 C C . ILE A 1 136 ? -1.703 5.801 3.084 1 98.81 136 ILE A C 1
ATOM 1072 O O . ILE A 1 136 ? -2.229 6.867 3.414 1 98.81 136 ILE A O 1
ATOM 1076 N N . ILE A 1 137 ? -0.464 5.484 3.361 1 98.62 137 ILE A N 1
ATOM 1077 C CA . ILE A 1 137 ? 0.472 6.469 3.891 1 98.62 137 ILE A CA 1
ATOM 1078 C C . ILE A 1 137 ? 1.303 7.059 2.752 1 98.62 137 ILE A C 1
ATOM 1080 O O . ILE A 1 137 ? 1.868 6.316 1.942 1 98.62 137 ILE A O 1
ATOM 1084 N N . PHE A 1 138 ? 1.282 8.375 2.674 1 98 138 PHE A N 1
ATOM 1085 C CA . PHE A 1 138 ? 2.068 9.109 1.688 1 98 138 PHE A CA 1
ATOM 1086 C C . PHE A 1 138 ? 3.215 9.859 2.357 1 98 138 PHE A C 1
ATOM 1088 O O . PHE A 1 138 ? 3.023 10.492 3.396 1 98 138 PHE A O 1
ATOM 1095 N N . ARG A 1 139 ? 4.301 9.75 1.785 1 95.62 139 ARG A N 1
ATOM 1096 C CA . ARG A 1 139 ? 5.48 10.531 2.146 1 95.62 139 ARG A CA 1
ATOM 1097 C C . ARG A 1 139 ? 6.074 11.219 0.924 1 95.62 139 ARG A C 1
ATOM 1099 O O . ARG A 1 139 ? 6.297 10.586 -0.108 1 95.62 139 ARG A O 1
ATOM 1106 N N . ASP A 1 140 ? 6.207 12.586 1.033 1 93.5 140 ASP A N 1
ATOM 1107 C CA . ASP A 1 140 ? 6.746 13.367 -0.08 1 93.5 140 ASP A CA 1
ATOM 1108 C C . ASP A 1 140 ? 5.938 13.133 -1.354 1 93.5 140 ASP A C 1
ATOM 1110 O O . ASP A 1 140 ? 6.508 12.93 -2.428 1 93.5 140 ASP A O 1
ATOM 1114 N N . GLY A 1 141 ? 4.66 12.953 -1.187 1 95 141 GLY A N 1
ATOM 1115 C CA . GLY A 1 141 ? 3.721 12.914 -2.297 1 95 141 GLY A CA 1
ATOM 1116 C C . GLY A 1 141 ? 3.584 11.531 -2.906 1 95 141 GLY A C 1
ATOM 1117 O O . GLY A 1 141 ? 2.809 11.336 -3.846 1 95 141 GLY A O 1
ATOM 1118 N N . LYS A 1 142 ? 4.285 10.516 -2.303 1 96.5 142 LYS A N 1
ATOM 1119 C CA . LYS A 1 142 ? 4.258 9.172 -2.859 1 96.5 142 LYS A CA 1
ATOM 1120 C C . LYS A 1 142 ? 3.736 8.164 -1.839 1 96.5 142 LYS A C 1
ATOM 1122 O O . LYS A 1 142 ? 4.035 8.266 -0.647 1 96.5 142 LYS A O 1
ATOM 1127 N N . PRO A 1 143 ? 2.957 7.129 -2.359 1 98.31 143 PRO A N 1
ATOM 1128 C CA . PRO A 1 143 ? 2.537 6.094 -1.414 1 98.31 143 PRO A CA 1
ATOM 1129 C C . PRO A 1 143 ? 3.693 5.207 -0.96 1 98.31 143 PRO A C 1
ATOM 1131 O O . PRO A 1 143 ? 4.512 4.781 -1.782 1 98.31 143 PRO A O 1
ATOM 1134 N N . CYS A 1 144 ? 3.732 4.949 0.417 1 97.44 144 CYS A N 1
ATOM 1135 C CA . CYS A 1 144 ? 4.824 4.117 0.903 1 97.44 144 CYS A CA 1
ATOM 1136 C C . CYS A 1 144 ? 4.297 2.934 1.706 1 97.44 144 CYS A C 1
ATOM 1138 O O . CYS A 1 144 ? 5.031 1.984 1.979 1 97.44 144 CYS A O 1
ATOM 1140 N N . ASP A 1 145 ? 3.021 3.035 2.1 1 98.25 145 ASP A N 1
ATOM 1141 C CA . ASP A 1 145 ? 2.359 1.923 2.773 1 98.25 145 ASP A CA 1
ATOM 1142 C C . ASP A 1 145 ? 0.859 1.921 2.488 1 98.25 145 ASP A C 1
ATOM 1144 O O . ASP A 1 145 ? 0.271 2.971 2.221 1 98.25 145 ASP A O 1
ATOM 1148 N N . ARG A 1 146 ? 0.259 0.778 2.492 1 98.5 146 ARG A N 1
ATOM 1149 C CA . ARG A 1 146 ? -1.164 0.555 2.254 1 98.5 146 ARG A CA 1
ATOM 1150 C C . ARG A 1 146 ? -1.671 -0.644 3.049 1 98.5 146 ARG A C 1
ATOM 1152 O O . ARG A 1 146 ? -0.998 -1.674 3.127 1 98.5 146 ARG A O 1
ATOM 1159 N N . PHE A 1 147 ? -2.828 -0.52 3.613 1 97.69 147 PHE A N 1
ATOM 1160 C CA . PHE A 1 147 ? -3.459 -1.641 4.301 1 97.69 147 PHE A CA 1
ATOM 1161 C C . PHE A 1 147 ? -4.973 -1.462 4.352 1 97.69 147 PHE A C 1
ATOM 1163 O O . PHE A 1 147 ? -5.477 -0.345 4.219 1 97.69 147 PHE A O 1
ATOM 1170 N N . GLU A 1 148 ? -5.68 -2.611 4.535 1 97.38 148 GLU A N 1
ATOM 1171 C CA . GLU A 1 148 ? -7.141 -2.648 4.543 1 97.38 148 GLU A CA 1
ATOM 1172 C C . GLU A 1 148 ? -7.672 -3.211 5.855 1 97.38 148 GLU A C 1
ATOM 1174 O O . GLU A 1 148 ? -7.082 -4.129 6.43 1 97.38 148 GLU A O 1
ATOM 1179 N N . GLY A 1 149 ? -8.766 -2.557 6.352 1 96.62 149 GLY A N 1
ATOM 1180 C CA . GLY A 1 149 ? -9.492 -3.133 7.469 1 96.62 149 GLY A CA 1
ATOM 1181 C C . GLY A 1 149 ? -9.273 -2.395 8.773 1 96.62 149 GLY A C 1
ATOM 1182 O O . GLY A 1 149 ? -8.672 -1.318 8.789 1 96.62 149 GLY A O 1
ATOM 1183 N N . VAL A 1 150 ? -9.797 -3.016 9.812 1 97.25 150 VAL A N 1
ATOM 1184 C CA . VAL A 1 150 ? -9.781 -2.393 11.133 1 97.25 150 VAL A CA 1
ATOM 1185 C C . VAL A 1 150 ? -8.484 -2.746 11.859 1 97.25 150 VAL A C 1
ATOM 1187 O O . VAL A 1 150 ? -8.062 -3.904 11.852 1 97.25 150 VAL A O 1
ATOM 1190 N N . LEU A 1 151 ? -7.898 -1.741 12.422 1 97.12 151 LEU A N 1
ATOM 1191 C CA . LEU A 1 151 ? -6.723 -1.888 13.281 1 97.12 151 LEU A CA 1
ATOM 1192 C C . LEU A 1 151 ? -6.938 -1.192 14.617 1 97.12 151 LEU A C 1
ATOM 1194 O O . LEU A 1 151 ? -7.652 -0.192 14.695 1 97.12 151 LEU A O 1
ATOM 1198 N N . SER A 1 152 ? -6.246 -1.728 15.625 1 98 152 SER A N 1
ATOM 1199 C CA . SER A 1 152 ? -6.203 -0.982 16.875 1 98 152 SER A CA 1
ATOM 1200 C C . SER A 1 152 ? -5.312 0.249 16.75 1 98 152 SER A C 1
ATOM 1202 O O . SER A 1 152 ? -4.52 0.361 15.812 1 98 152 SER A O 1
ATOM 1204 N N . ALA A 1 153 ? -5.414 1.103 17.781 1 98.56 153 ALA A N 1
ATOM 1205 C CA . ALA A 1 153 ? -4.57 2.293 17.781 1 98.56 153 ALA A CA 1
ATOM 1206 C C . ALA A 1 153 ? -3.09 1.916 17.812 1 98.56 153 ALA A C 1
ATOM 1208 O O . ALA A 1 153 ? -2.277 2.506 17.094 1 98.56 153 ALA A O 1
ATOM 1209 N N . GLU A 1 154 ? -2.811 0.955 18.562 1 98.12 154 GLU A N 1
ATOM 1210 C CA . GLU A 1 154 ? -1.424 0.519 18.703 1 98.12 154 GLU A CA 1
ATOM 1211 C C . GLU A 1 154 ? -0.893 -0.055 17.391 1 98.12 154 GLU A C 1
ATOM 1213 O O . GLU A 1 154 ? 0.231 0.247 16.984 1 98.12 154 GLU A O 1
ATOM 1218 N N . GLN A 1 155 ? -1.67 -0.868 16.766 1 96.88 155 GLN A N 1
ATOM 1219 C CA . GLN A 1 155 ? -1.282 -1.458 15.492 1 96.88 155 GLN A CA 1
ATOM 1220 C C . GLN A 1 155 ? -1.084 -0.384 14.43 1 96.88 155 GLN A C 1
ATOM 1222 O O . GLN A 1 155 ? -0.124 -0.437 13.656 1 96.88 155 GLN A O 1
ATOM 1227 N N . LEU A 1 156 ? -1.993 0.557 14.43 1 98.31 156 LEU A N 1
ATOM 1228 C CA . LEU A 1 156 ? -1.928 1.629 13.438 1 98.31 156 LEU A CA 1
ATOM 1229 C C . LEU A 1 156 ? -0.706 2.51 13.672 1 98.31 156 LEU A C 1
ATOM 1231 O O . LEU A 1 156 ? -0.009 2.877 12.727 1 98.31 156 LEU A O 1
ATOM 1235 N N . ILE A 1 157 ? -0.436 2.789 14.898 1 98.25 157 ILE A N 1
ATOM 1236 C CA . ILE A 1 157 ? 0.73 3.598 15.234 1 98.25 157 ILE A CA 1
ATOM 1237 C C . ILE A 1 157 ? 2.004 2.873 14.805 1 98.25 157 ILE A C 1
ATOM 1239 O O . ILE A 1 157 ? 2.9 3.479 14.219 1 98.25 157 ILE A O 1
ATOM 1243 N N . HIS A 1 158 ? 2.014 1.625 15.023 1 95.38 158 HIS A N 1
ATOM 124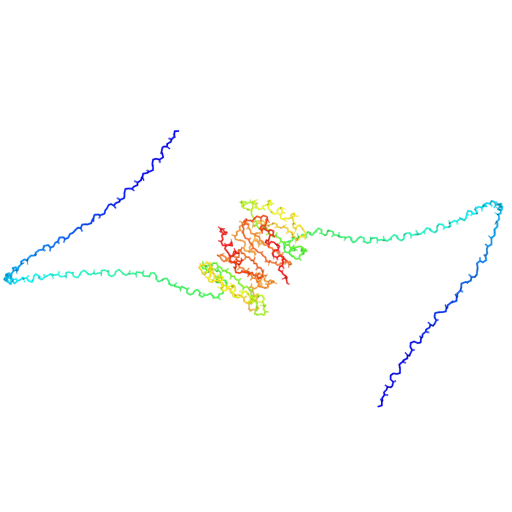4 C CA . HIS A 1 158 ? 3.174 0.83 14.641 1 95.38 158 HIS A CA 1
ATOM 1245 C C . HIS A 1 158 ? 3.365 0.834 13.125 1 95.38 158 HIS A C 1
ATOM 1247 O O . HIS A 1 158 ? 4.484 1.007 12.641 1 95.38 158 HIS A O 1
ATOM 1253 N N . ARG A 1 159 ? 2.26 0.698 12.422 1 95.25 159 ARG A N 1
ATOM 1254 C CA . ARG A 1 159 ? 2.301 0.716 10.969 1 95.25 159 ARG A CA 1
ATOM 1255 C C . ARG A 1 159 ? 2.826 2.051 10.453 1 95.25 159 ARG A C 1
ATOM 1257 O O . ARG A 1 159 ? 3.67 2.086 9.555 1 95.25 159 ARG A O 1
ATOM 1264 N N . ILE A 1 160 ? 2.385 3.068 11.055 1 97.62 160 ILE A N 1
ATOM 1265 C CA . ILE A 1 160 ? 2.76 4.414 10.633 1 97.62 160 ILE A CA 1
ATOM 1266 C C . ILE A 1 160 ? 4.238 4.656 10.938 1 97.62 160 ILE A C 1
ATOM 1268 O O . ILE A 1 160 ? 4.984 5.117 10.07 1 97.62 160 ILE A O 1
ATOM 1272 N N . GLU A 1 161 ? 4.656 4.32 12.086 1 96.31 161 GLU A N 1
ATOM 1273 C CA . GLU A 1 161 ? 6.035 4.574 12.492 1 96.31 161 GLU A CA 1
ATOM 1274 C C . GLU A 1 161 ? 7.016 3.758 11.656 1 96.31 161 GLU A C 1
ATOM 1276 O O . GLU A 1 161 ? 8.086 4.246 11.297 1 96.31 161 GLU A O 1
ATOM 1281 N N . ASN A 1 162 ? 6.629 2.557 11.336 1 93.25 162 ASN A N 1
ATOM 1282 C CA . ASN A 1 162 ? 7.484 1.736 10.484 1 93.25 162 ASN A CA 1
ATOM 1283 C C . ASN A 1 162 ? 7.594 2.312 9.078 1 93.25 162 ASN A C 1
ATOM 1285 O O . ASN A 1 162 ? 8.672 2.289 8.477 1 93.25 162 ASN A O 1
ATOM 1289 N N . ALA A 1 163 ? 6.488 2.781 8.594 1 95.31 163 ALA A N 1
ATOM 1290 C CA . ALA A 1 163 ? 6.461 3.357 7.25 1 95.31 163 ALA A CA 1
ATOM 1291 C C . ALA A 1 163 ? 7.328 4.609 7.176 1 95.31 163 ALA A C 1
ATOM 1293 O O . ALA A 1 163 ? 7.906 4.91 6.125 1 95.31 163 ALA A O 1
ATOM 1294 N N . LEU A 1 164 ? 7.43 5.277 8.227 1 94 164 LEU A N 1
ATOM 1295 C CA . LEU A 1 164 ? 8.133 6.551 8.227 1 94 164 LEU A CA 1
ATOM 1296 C C . LEU A 1 164 ? 9.617 6.352 8.531 1 94 164 LEU A C 1
ATOM 1298 O O . LEU A 1 164 ? 10.422 7.273 8.359 1 94 164 LEU A O 1
ATOM 1302 N N . LYS A 1 165 ? 10 5.129 9.047 1 86.75 165 LYS A N 1
ATOM 1303 C CA . LYS A 1 165 ? 11.398 4.824 9.359 1 86.75 165 LYS A CA 1
ATOM 1304 C C . LYS A 1 165 ? 12.18 4.496 8.094 1 86.75 165 LYS A C 1
ATOM 1306 O O . LYS A 1 165 ? 13.398 4.66 8.055 1 86.75 165 LYS A O 1
ATOM 1311 N N . VAL A 1 166 ? 11.531 4.035 7.133 1 70.19 166 VAL A N 1
ATOM 1312 C CA . VAL A 1 166 ? 12.234 3.596 5.934 1 70.19 166 VAL A CA 1
ATOM 1313 C C . VAL A 1 166 ? 12.82 4.805 5.203 1 70.19 166 VAL A C 1
ATOM 1315 O O . VAL A 1 166 ? 12.102 5.766 4.914 1 70.19 166 VAL A O 1
ATOM 1318 N N . PRO A 1 167 ? 14.18 4.859 5.348 1 61.34 167 PRO A N 1
ATOM 1319 C CA . PRO A 1 167 ? 14.852 6 4.719 1 61.34 167 PRO A CA 1
ATOM 1320 C C . PRO A 1 167 ? 14.57 6.094 3.221 1 61.34 167 PRO A C 1
ATOM 1322 O O . PRO A 1 167 ? 14.414 5.07 2.549 1 61.34 167 PRO A O 1
ATOM 1325 N N . GLN A 1 168 ? 14.148 7.285 2.717 1 53.22 168 GLN A N 1
ATOM 1326 C CA . GLN A 1 168 ? 14.008 7.535 1.285 1 53.22 168 GLN A CA 1
ATOM 1327 C C . GLN A 1 168 ? 15.367 7.496 0.59 1 53.22 168 GLN A C 1
ATOM 1329 O O . GLN A 1 168 ? 16.391 7.805 1.202 1 53.22 168 GLN A O 1
ATOM 1334 N N . MET B 1 1 ? -28.328 -31.891 45.906 1 20.09 1 MET B N 1
ATOM 1335 C CA . MET B 1 1 ? -28.422 -33.344 45.938 1 20.09 1 MET B CA 1
ATOM 1336 C C . MET B 1 1 ? -27.062 -34 45.781 1 20.09 1 MET B C 1
ATOM 1338 O O . MET B 1 1 ? -26.328 -33.688 44.844 1 20.09 1 MET B O 1
ATOM 1342 N N . ALA B 1 2 ? -26.406 -34.625 46.781 1 25.11 2 ALA B N 1
ATOM 1343 C CA . ALA B 1 2 ? -25.031 -34.938 47.188 1 25.11 2 ALA B CA 1
ATOM 1344 C C . ALA B 1 2 ? -24.5 -36.156 46.438 1 25.11 2 ALA B C 1
ATOM 1346 O O . ALA B 1 2 ? -24.844 -37.281 46.75 1 25.11 2 ALA B O 1
ATOM 1347 N N . ALA B 1 3 ? -24.578 -36.125 44.969 1 24 3 ALA B N 1
ATOM 1348 C CA . ALA B 1 3 ? -24.5 -37.375 44.188 1 24 3 ALA B CA 1
ATOM 1349 C C . ALA B 1 3 ? -23.109 -38 44.344 1 24 3 ALA B C 1
ATOM 1351 O O . ALA B 1 3 ? -22.094 -37.312 44.156 1 24 3 ALA B O 1
ATOM 1352 N N . SER B 1 4 ? -23.031 -39.312 44.719 1 25.27 4 SER B N 1
ATOM 1353 C CA . SER B 1 4 ? -22.219 -40.344 45.344 1 25.27 4 SER B CA 1
ATOM 1354 C C . SER B 1 4 ? -21.172 -40.875 44.375 1 25.27 4 SER B C 1
ATOM 1356 O O . SER B 1 4 ? -21.391 -40.875 43.156 1 25.27 4 SER B O 1
ATOM 1358 N N . THR B 1 5 ? -19.875 -41.156 44.719 1 29 5 THR B N 1
ATOM 1359 C CA . THR B 1 5 ? -18.453 -41.281 44.438 1 29 5 THR B CA 1
ATOM 1360 C C . THR B 1 5 ? -18.141 -42.656 43.844 1 29 5 THR B C 1
ATOM 1362 O O . THR B 1 5 ? -16.984 -42.938 43.531 1 29 5 THR B O 1
ATOM 1365 N N . SER B 1 6 ? -19.109 -43.656 43.344 1 25.34 6 SER B N 1
ATOM 1366 C CA . SER B 1 6 ? -18.625 -44.969 43.688 1 25.34 6 SER B CA 1
ATOM 1367 C C . SER B 1 6 ? -17.531 -45.438 42.719 1 25.34 6 SER B C 1
ATOM 1369 O O . SER B 1 6 ? -17.641 -45.219 41.5 1 25.34 6 SER B O 1
ATOM 1371 N N . ALA B 1 7 ? -16.172 -45.781 43.062 1 26.92 7 ALA B N 1
ATOM 1372 C CA . ALA B 1 7 ? -14.828 -46.125 42.594 1 26.92 7 ALA B CA 1
ATOM 1373 C C . ALA B 1 7 ? -14.758 -47.531 42.062 1 26.92 7 ALA B C 1
ATOM 1375 O O . ALA B 1 7 ? -14.961 -48.5 42.781 1 26.92 7 ALA B O 1
ATOM 1376 N N . VAL B 1 8 ? -15.359 -47.812 40.75 1 21.11 8 VAL B N 1
ATOM 1377 C CA . VAL B 1 8 ? -15.57 -49.219 40.375 1 21.11 8 VAL B CA 1
ATOM 1378 C C . VAL B 1 8 ? -14.227 -49.875 40.094 1 21.11 8 VAL B C 1
ATOM 1380 O O . VAL B 1 8 ? -13.484 -49.438 39.188 1 21.11 8 VAL B O 1
ATOM 1383 N N . ALA B 1 9 ? -13.555 -50.625 40.969 1 26.33 9 ALA B N 1
ATOM 1384 C CA . ALA B 1 9 ? -12.273 -51.312 41.062 1 26.33 9 ALA B CA 1
ATOM 1385 C C . ALA B 1 9 ? -12.203 -52.5 40.125 1 26.33 9 ALA B C 1
ATOM 1387 O O . ALA B 1 9 ? -12.969 -53.469 40.281 1 26.33 9 ALA B O 1
ATOM 1388 N N . ILE B 1 10 ? -12.164 -52.219 38.719 1 23.81 10 ILE B N 1
ATOM 1389 C CA . ILE B 1 10 ? -12.445 -53.312 37.781 1 23.81 10 ILE B CA 1
ATOM 1390 C C . ILE B 1 10 ? -11.43 -54.438 38 1 23.81 10 ILE B C 1
ATOM 1392 O O . ILE B 1 10 ? -10.25 -54.188 38.25 1 23.81 10 ILE B O 1
ATOM 1396 N N . PRO B 1 11 ? -11.828 -55.75 37.969 1 24.53 11 PRO B N 1
ATOM 1397 C CA . PRO B 1 11 ? -11.422 -57.094 38.438 1 24.53 11 PRO B CA 1
ATOM 1398 C C . PRO B 1 11 ? -10.273 -57.688 37.625 1 24.53 11 PRO B C 1
ATOM 1400 O O . PRO B 1 11 ? -10.094 -57.344 36.469 1 24.53 11 PRO B O 1
ATOM 1403 N N . SER B 1 12 ? -9.141 -58.156 38.25 1 26.02 12 SER B N 1
ATOM 1404 C CA . SER B 1 12 ? -7.82 -58.75 38.062 1 26.02 12 SER B CA 1
ATOM 1405 C C . SER B 1 12 ? -7.914 -60.062 37.281 1 26.02 12 SER B C 1
ATOM 1407 O O . SER B 1 12 ? -8.562 -61.031 37.75 1 26.02 12 SER B O 1
ATOM 1409 N N . CYS B 1 13 ? -8.188 -59.969 35.906 1 24.09 13 CYS B N 1
ATOM 1410 C CA . CYS B 1 13 ? -8.469 -61.125 35.031 1 24.09 13 CYS B CA 1
ATOM 1411 C C . CYS B 1 13 ? -7.395 -62.188 35.188 1 24.09 13 CYS B C 1
ATOM 1413 O O . CYS B 1 13 ? -6.203 -61.875 35.125 1 24.09 13 CYS B O 1
ATOM 1415 N N . HIS B 1 14 ? -7.805 -63.219 35.781 1 22.36 14 HIS B N 1
ATOM 1416 C CA . HIS B 1 14 ? -7.188 -64.438 36.312 1 22.36 14 HIS B CA 1
ATOM 1417 C C . HIS B 1 14 ? -6.48 -65.188 35.188 1 22.36 14 HIS B C 1
ATOM 1419 O O . HIS B 1 14 ? -6.828 -65.062 34 1 22.36 14 HIS B O 1
ATOM 1425 N N . VAL B 1 15 ? -5.598 -66.125 35.562 1 25.19 15 VAL B N 1
ATOM 1426 C CA . VAL B 1 15 ? -4.344 -66.812 35.406 1 25.19 15 VAL B CA 1
ATOM 1427 C C . VAL B 1 15 ? -4.594 -68.125 34.594 1 25.19 15 VAL B C 1
ATOM 1429 O O . VAL B 1 15 ? -3.654 -68.812 34.25 1 25.19 15 VAL B O 1
ATOM 1432 N N . ARG B 1 16 ? -5.645 -68.25 33.719 1 20.78 16 ARG B N 1
ATOM 1433 C CA . ARG B 1 16 ? -5.871 -69.688 33.625 1 20.78 16 ARG B CA 1
ATOM 1434 C C . ARG B 1 16 ? -4.707 -70.375 32.938 1 20.78 16 ARG B C 1
ATOM 1436 O O . ARG B 1 16 ? -4.371 -70.062 31.812 1 20.78 16 ARG B O 1
ATOM 1443 N N . ARG B 1 17 ? -3.869 -71.125 33.625 1 23.98 17 ARG B N 1
ATOM 1444 C CA . ARG B 1 17 ? -2.674 -71.938 33.375 1 23.98 17 ARG B CA 1
ATOM 1445 C C . ARG B 1 17 ? -3.004 -73.125 32.5 1 23.98 17 ARG B C 1
ATOM 1447 O O . ARG B 1 17 ? -3.023 -74.25 33.031 1 23.98 17 ARG B O 1
ATOM 1454 N N . LEU B 1 18 ? -3.939 -73 31.5 1 21.44 18 LEU B N 1
ATOM 1455 C CA . LEU B 1 18 ? -4.43 -74.25 31.031 1 21.44 18 LEU B CA 1
ATOM 1456 C C . LEU B 1 18 ? -3.273 -75.125 30.578 1 21.44 18 LEU B C 1
ATOM 1458 O O . LEU B 1 18 ? -2.398 -74.688 29.828 1 21.44 18 LEU B O 1
ATOM 1462 N N . VAL B 1 19 ? -3.219 -76.25 31.266 1 22.98 19 VAL B N 1
ATOM 1463 C CA . VAL B 1 19 ? -2.369 -77.438 31.438 1 22.98 19 VAL B CA 1
ATOM 1464 C C . VAL B 1 19 ? -2.232 -78.188 30.094 1 22.98 19 VAL B C 1
ATOM 1466 O O . VAL B 1 19 ? -3.029 -77.938 29.188 1 22.98 19 VAL B O 1
ATOM 1469 N N . PRO B 1 20 ? -1.795 -79.5 30.219 1 27.91 20 PRO B N 1
ATOM 1470 C CA . PRO B 1 20 ? -0.733 -80.375 29.672 1 27.91 20 PRO B CA 1
ATOM 1471 C C . PRO B 1 20 ? -1.218 -81.25 28.5 1 27.91 20 PRO B C 1
ATOM 1473 O O . PRO B 1 20 ? -0.407 -81.812 27.812 1 27.91 20 PRO B O 1
ATOM 1476 N N . ALA B 1 21 ? -2.436 -81.188 27.953 1 23.66 21 ALA B N 1
ATOM 1477 C CA . ALA B 1 21 ? -2.85 -82.562 27.719 1 23.66 21 ALA B CA 1
ATOM 1478 C C . ALA B 1 21 ? -2.035 -83.25 26.609 1 23.66 21 ALA B C 1
ATOM 1480 O O . ALA B 1 21 ? -1.862 -82.625 25.531 1 23.66 21 ALA B O 1
ATOM 1481 N N . GLU B 1 22 ? -1.478 -84.438 26.922 1 24.38 22 GLU B N 1
ATOM 1482 C CA . GLU B 1 22 ? -0.478 -85.312 26.375 1 24.38 22 GLU B CA 1
ATOM 1483 C C . GLU B 1 22 ? -1.005 -86.062 25.125 1 24.38 22 GLU B C 1
ATOM 1485 O O . GLU B 1 22 ? -0.244 -86.312 24.188 1 24.38 22 GLU B O 1
ATOM 1490 N N . ARG B 1 23 ? -2.391 -86.375 24.984 1 20.27 23 ARG B N 1
ATOM 1491 C CA . ARG B 1 23 ? -2.492 -87.812 24.703 1 20.27 23 ARG B CA 1
ATOM 1492 C C . ARG B 1 23 ? -2.004 -88.125 23.297 1 20.27 23 ARG B C 1
ATOM 1494 O O . ARG B 1 23 ? -1.978 -87.25 22.422 1 20.27 23 ARG B O 1
ATOM 1501 N N . SER B 1 24 ? -2.393 -89.438 22.859 1 19.8 24 SER B N 1
ATOM 1502 C CA . SER B 1 24 ? -1.854 -90.688 22.344 1 19.8 24 SER B CA 1
ATOM 1503 C C . SER B 1 24 ? -1.872 -90.75 20.828 1 19.8 24 SER B C 1
ATOM 1505 O O . SER B 1 24 ? -2.5 -89.875 20.188 1 19.8 24 SER B O 1
ATOM 1507 N N . ARG B 1 25 ? -2.389 -92.062 20.312 1 21.84 25 ARG B N 1
ATOM 1508 C CA . ARG B 1 25 ? -1.806 -93.188 19.594 1 21.84 25 ARG B CA 1
ATOM 1509 C C . ARG B 1 25 ? -2.062 -93.062 18.094 1 21.84 25 ARG B C 1
ATOM 1511 O O . ARG B 1 25 ? -1.132 -93.125 17.281 1 21.84 25 ARG B O 1
ATOM 1518 N N . LEU B 1 26 ? -3.24 -93.625 17.516 1 24.02 26 LEU B N 1
ATOM 1519 C CA . LEU B 1 26 ? -3.17 -94.812 16.672 1 24.02 26 LEU B CA 1
ATOM 1520 C C . LEU B 1 26 ? -3.164 -94.438 15.195 1 24.02 26 LEU B C 1
ATOM 1522 O O . LEU B 1 26 ? -3.643 -93.375 14.828 1 24.02 26 LEU B O 1
ATOM 1526 N N . PHE B 1 27 ? -2.852 -95.5 14.234 1 25.44 27 PHE B N 1
ATOM 1527 C CA . PHE B 1 27 ? -2.172 -95.875 13 1 25.44 27 PHE B CA 1
ATOM 1528 C C . PHE B 1 27 ? -3.102 -95.75 11.805 1 25.44 27 PHE B C 1
ATOM 1530 O O . PHE B 1 27 ? -2.645 -95.688 10.656 1 25.44 27 PHE B O 1
ATOM 1537 N N . ALA B 1 28 ? -4.434 -95.625 11.945 1 25.97 28 ALA B N 1
ATOM 1538 C CA . ALA B 1 28 ? -5.039 -96.5 10.961 1 25.97 28 ALA B CA 1
ATOM 1539 C C . ALA B 1 28 ? -4.852 -95.938 9.547 1 25.97 28 ALA B C 1
ATOM 1541 O O . ALA B 1 28 ? -5.051 -94.75 9.289 1 25.97 28 ALA B O 1
ATOM 1542 N N . SER B 1 29 ? -4.352 -96.875 8.617 1 27.3 29 SER B N 1
ATOM 1543 C CA . SER B 1 29 ? -3.785 -96.938 7.27 1 27.3 29 SER B CA 1
ATOM 1544 C C . SER B 1 29 ? -4.84 -96.625 6.215 1 27.3 29 SER B C 1
ATOM 1546 O O . SER B 1 29 ? -4.512 -96.125 5.129 1 27.3 29 SER B O 1
ATOM 1548 N N . THR B 1 30 ? -6.191 -96.812 6.496 1 29.59 30 THR B N 1
ATOM 1549 C CA . THR B 1 30 ? -6.793 -97.562 5.391 1 29.59 30 THR B CA 1
ATOM 1550 C C . THR B 1 30 ? -6.828 -96.688 4.125 1 29.59 30 THR B C 1
ATOM 1552 O O . THR B 1 30 ? -6.98 -95.5 4.199 1 29.59 30 THR B O 1
ATOM 1555 N N . SER B 1 31 ? -6.977 -97.375 2.934 1 31 31 SER B N 1
ATOM 1556 C CA . SER B 1 31 ? -6.66 -97.438 1.511 1 31 31 SER B CA 1
ATOM 1557 C C . SER B 1 31 ? -7.676 -96.625 0.692 1 31 31 SER B C 1
ATOM 1559 O O . SER B 1 31 ? -7.43 -96.312 -0.471 1 31 31 SER B O 1
ATOM 1561 N N . ILE B 1 32 ? -8.742 -96 1.313 1 33.34 32 ILE B N 1
ATOM 1562 C CA . ILE B 1 32 ? -9.875 -96.188 0.409 1 33.34 32 ILE B CA 1
ATOM 1563 C C . ILE B 1 32 ? -9.586 -95.438 -0.903 1 33.34 32 ILE B C 1
ATOM 1565 O O . ILE B 1 32 ? -8.812 -94.5 -0.93 1 33.34 32 ILE B O 1
ATOM 1569 N N . THR B 1 33 ? -10.453 -95.875 -1.942 1 35.62 33 THR B N 1
ATOM 1570 C CA . THR B 1 33 ? -10.656 -96.062 -3.381 1 35.62 33 THR B CA 1
ATOM 1571 C C . THR B 1 33 ? -10.977 -94.688 -4.02 1 35.62 33 THR B C 1
ATOM 1573 O O . THR B 1 33 ? -11.695 -93.875 -3.436 1 35.62 33 THR B O 1
ATOM 1576 N N . ALA B 1 34 ? -10.391 -94.375 -5.133 1 35.41 34 ALA B N 1
ATOM 1577 C CA . ALA B 1 34 ? -10.055 -93.312 -6.051 1 35.41 34 ALA B CA 1
ATOM 1578 C C . ALA B 1 34 ? -11.297 -92.812 -6.801 1 35.41 34 ALA B C 1
ATOM 1580 O O . ALA B 1 34 ? -11.492 -93.188 -7.969 1 35.41 34 ALA B O 1
ATOM 1581 N N . ALA B 1 35 ? -12.523 -92.625 -6.125 1 37.91 35 ALA B N 1
ATOM 1582 C CA . ALA B 1 35 ? -13.523 -92.438 -7.176 1 37.91 35 ALA B CA 1
ATOM 1583 C C . ALA B 1 35 ? -13.242 -91.188 -8 1 37.91 35 ALA B C 1
ATOM 1585 O O . ALA B 1 35 ? -12.727 -90.188 -7.48 1 37.91 35 ALA B O 1
ATOM 1586 N N . PRO B 1 36 ? -13.406 -91.312 -9.367 1 39.91 36 PRO B N 1
ATOM 1587 C CA . PRO B 1 36 ? -13.047 -90.375 -10.438 1 39.91 36 PRO B CA 1
ATOM 1588 C C . PRO B 1 36 ? -13.922 -89.125 -10.445 1 39.91 36 PRO B C 1
ATOM 1590 O O . PRO B 1 36 ? -15.156 -89.25 -10.406 1 39.91 36 PRO B O 1
ATOM 1593 N N . ILE B 1 37 ? -13.711 -88.125 -9.703 1 37.41 37 ILE B N 1
ATOM 1594 C CA . ILE B 1 37 ? -14.523 -86.938 -9.672 1 37.41 37 ILE B CA 1
ATOM 1595 C C . ILE B 1 37 ? -14.648 -86.375 -11.086 1 37.41 37 ILE B C 1
ATOM 1597 O O . ILE B 1 37 ? -13.648 -86.125 -11.766 1 37.41 37 ILE B O 1
ATOM 1601 N N . GLN B 1 38 ? -15.805 -86.5 -11.656 1 35.38 38 GLN B N 1
ATOM 1602 C CA . GLN B 1 38 ? -16.344 -85.938 -12.883 1 35.38 38 GLN B CA 1
ATOM 1603 C C . GLN B 1 38 ? -16.188 -84.438 -12.875 1 35.38 38 GLN B C 1
ATOM 1605 O O . GLN B 1 38 ? -16.516 -83.75 -11.891 1 35.38 38 GLN B O 1
ATOM 1610 N N . CYS B 1 39 ? -15.352 -83.875 -13.711 1 37.5 39 CYS B N 1
ATOM 1611 C CA . CYS B 1 39 ? -14.875 -82.562 -14.109 1 37.5 39 CYS B CA 1
ATOM 1612 C C . CYS B 1 39 ? -16.031 -81.625 -14.461 1 37.5 39 CYS B C 1
ATOM 1614 O O . CYS B 1 39 ? -16.703 -81.812 -15.477 1 37.5 39 CYS B O 1
ATOM 1616 N N . PHE B 1 40 ? -17.016 -81.312 -13.523 1 36.59 40 PHE B N 1
ATOM 1617 C CA . PHE B 1 40 ? -17.984 -80.25 -13.875 1 36.59 40 PHE B CA 1
ATOM 1618 C C . PHE B 1 40 ? -17.312 -79.062 -14.539 1 36.59 40 PHE B C 1
ATOM 1620 O O . PHE B 1 40 ? -16.328 -78.562 -14.016 1 36.59 40 PHE B O 1
ATOM 1627 N N . MET B 1 41 ? -17.391 -78.875 -15.875 1 36.41 41 MET B N 1
ATOM 1628 C CA . MET B 1 41 ? -17.016 -77.75 -16.781 1 36.41 41 MET B CA 1
ATOM 1629 C C . MET B 1 41 ? -17.641 -76.438 -16.344 1 36.41 41 MET B C 1
ATOM 1631 O O . MET B 1 41 ? -18.875 -76.312 -16.328 1 36.41 41 MET B O 1
ATOM 1635 N N . ALA B 1 42 ? -17.203 -75.812 -15.258 1 35.66 42 ALA B N 1
ATOM 1636 C CA . ALA B 1 42 ? -17.609 -74.438 -14.852 1 35.66 42 ALA B CA 1
ATOM 1637 C C . ALA B 1 42 ? -17.469 -73.438 -16 1 35.66 42 ALA B C 1
ATOM 1639 O O . ALA B 1 42 ? -16.406 -73.375 -16.625 1 35.66 42 ALA B O 1
ATOM 1640 N N . ASN B 1 43 ? -18.547 -73.188 -16.75 1 38.81 43 ASN B N 1
ATOM 1641 C CA . ASN B 1 43 ? -18.719 -72.062 -17.688 1 38.81 43 ASN B CA 1
ATOM 1642 C C . ASN B 1 43 ? -18.328 -70.688 -17.062 1 38.81 43 ASN B C 1
ATOM 1644 O O . ASN B 1 43 ? -18.969 -70.25 -16.094 1 38.81 43 ASN B O 1
ATOM 1648 N N . ARG B 1 44 ? -17.062 -70.375 -16.875 1 38.19 44 ARG B N 1
ATOM 1649 C CA . ARG B 1 44 ? -16.531 -69.062 -16.422 1 38.19 44 ARG B CA 1
ATOM 1650 C C . ARG B 1 44 ? -17.125 -67.938 -17.203 1 38.19 44 ARG B C 1
ATOM 1652 O O . ARG B 1 44 ? -16.828 -67.75 -18.391 1 38.19 44 ARG B O 1
ATOM 1659 N N . ARG B 1 45 ? -18.422 -67.5 -17 1 38.75 45 ARG B N 1
ATOM 1660 C CA . ARG B 1 45 ? -18.875 -66.25 -17.516 1 38.75 45 ARG B CA 1
ATOM 1661 C C . ARG B 1 45 ? -17.859 -65.125 -17.219 1 38.75 45 ARG B C 1
ATOM 1663 O O . ARG B 1 45 ? -17.453 -65 -16.062 1 38.75 45 ARG B O 1
ATOM 1670 N N . ARG B 1 46 ? -17.016 -64.75 -18.188 1 43.06 46 ARG B N 1
ATOM 1671 C CA . ARG B 1 46 ? -16.172 -63.562 -18.25 1 43.06 46 ARG B CA 1
ATOM 1672 C C . ARG B 1 46 ? -16.938 -62.312 -17.828 1 43.06 46 ARG B C 1
ATOM 1674 O O . ARG B 1 46 ? -17.922 -61.969 -18.469 1 43.06 46 ARG B O 1
ATOM 1681 N N . LEU B 1 47 ? -17.141 -62.094 -16.562 1 48.19 47 LEU B N 1
ATOM 1682 C CA . LEU B 1 47 ? -17.594 -60.781 -16.125 1 48.19 47 LEU B CA 1
ATOM 1683 C C . LEU B 1 47 ? -16.797 -59.688 -16.844 1 48.19 47 LEU B C 1
ATOM 1685 O O . LEU B 1 47 ? -15.57 -59.594 -16.688 1 48.19 47 LEU B O 1
ATOM 1689 N N . SER B 1 48 ? -17.25 -59.188 -18 1 44.34 48 SER B N 1
ATOM 1690 C CA . SER B 1 48 ? -16.75 -58 -18.656 1 44.34 48 SER B CA 1
ATOM 1691 C C . SER B 1 48 ? -16.672 -56.812 -17.672 1 44.34 48 SER B C 1
ATOM 1693 O O . SER B 1 48 ? -17.656 -56.469 -17.016 1 44.34 48 SER B O 1
ATOM 1695 N N . MET B 1 49 ? -15.586 -56.688 -16.969 1 43.88 49 MET B N 1
ATOM 1696 C CA . MET B 1 49 ? -15.266 -55.469 -16.234 1 43.88 49 MET B CA 1
ATOM 1697 C C . MET B 1 49 ? -15.555 -54.25 -17.078 1 43.88 49 MET B C 1
ATOM 1699 O O . MET B 1 49 ? -15.055 -54.125 -18.203 1 43.88 49 MET B O 1
ATOM 1703 N N . LEU B 1 50 ? -16.734 -53.688 -17.031 1 47.41 50 LEU B N 1
ATOM 1704 C CA . LEU B 1 50 ? -16.969 -52.312 -17.5 1 47.41 50 LEU B CA 1
ATOM 1705 C C . LEU B 1 50 ? -15.805 -51.406 -17.125 1 47.41 50 LEU B C 1
ATOM 1707 O O . LEU B 1 50 ? -15.422 -51.344 -15.953 1 47.41 50 LEU B O 1
ATOM 1711 N N . SER B 1 51 ? -14.766 -51.25 -18.016 1 44.44 51 SER B N 1
ATOM 1712 C CA . SER B 1 51 ? -13.75 -50.219 -17.875 1 44.44 51 SER B CA 1
ATOM 1713 C C . SER B 1 51 ? -14.375 -48.875 -17.547 1 44.44 51 SER B C 1
ATOM 1715 O O . SER B 1 51 ? -15.219 -48.375 -18.312 1 44.44 51 SER B O 1
ATOM 1717 N N . SER B 1 52 ? -14.766 -48.656 -16.359 1 47.16 52 SER B N 1
ATOM 1718 C CA . SER B 1 52 ? -15.078 -47.281 -16.016 1 47.16 52 SER B CA 1
ATOM 1719 C C . SER B 1 52 ? -14.039 -46.312 -16.578 1 47.16 52 SER B C 1
ATOM 1721 O O . SER B 1 52 ? -12.836 -46.469 -16.328 1 47.16 52 SER B O 1
ATOM 1723 N N . ARG B 1 53 ? -14.242 -45.719 -17.719 1 43.66 53 ARG B N 1
ATOM 1724 C CA . ARG B 1 53 ? -13.445 -44.594 -18.172 1 43.66 53 ARG B CA 1
ATOM 1725 C C . ARG B 1 53 ? -13.219 -43.594 -17.031 1 43.66 53 ARG B C 1
ATOM 1727 O O . ARG B 1 53 ? -14.164 -42.969 -16.547 1 43.66 53 ARG B O 1
ATOM 1734 N N . ARG B 1 54 ? -12.305 -43.844 -16.156 1 42.19 54 ARG B N 1
ATOM 1735 C CA . ARG B 1 54 ? -11.828 -42.781 -15.273 1 42.19 54 ARG B CA 1
ATOM 1736 C C . ARG B 1 54 ? -11.703 -41.469 -16.031 1 42.19 54 ARG B C 1
ATOM 1738 O O . ARG B 1 54 ? -10.883 -41.344 -16.953 1 42.19 54 ARG B O 1
ATOM 1745 N N . ILE B 1 55 ? -12.734 -40.781 -16.219 1 45.56 55 ILE B N 1
ATOM 1746 C CA . ILE B 1 55 ? -12.562 -39.375 -16.609 1 45.56 55 ILE B CA 1
ATOM 1747 C C . ILE B 1 55 ? -11.508 -38.719 -15.719 1 45.56 55 ILE B C 1
ATOM 1749 O O . ILE B 1 55 ? -11.727 -38.5 -14.523 1 45.56 55 ILE B O 1
ATOM 1753 N N . THR B 1 56 ? -10.328 -39.094 -15.828 1 44.5 56 THR B N 1
ATOM 1754 C CA . THR B 1 56 ? -9.32 -38.219 -15.203 1 44.5 56 THR B CA 1
ATOM 1755 C C . THR B 1 56 ? -9.555 -36.781 -15.578 1 44.5 56 THR B C 1
ATOM 1757 O O . THR B 1 56 ? -9.672 -36.438 -16.75 1 44.5 56 THR B O 1
ATOM 1760 N N . PRO B 1 57 ? -10.18 -36 -14.719 1 45.81 57 PRO B N 1
ATOM 1761 C CA . PRO B 1 57 ? -10.148 -34.594 -15.102 1 45.81 57 PRO B CA 1
ATOM 1762 C C . PRO B 1 57 ? -8.75 -34.125 -15.508 1 45.81 57 PRO B C 1
ATOM 1764 O O . PRO B 1 57 ? -7.77 -34.438 -14.82 1 45.81 57 PRO B O 1
ATOM 1767 N N . LYS B 1 58 ? -8.43 -34.156 -16.734 1 39.94 58 LYS B N 1
ATOM 1768 C CA . LYS B 1 58 ? -7.238 -33.438 -17.172 1 39.94 58 LYS B CA 1
ATOM 1769 C C . LYS B 1 58 ? -7.078 -32.125 -16.422 1 39.94 58 LYS B C 1
ATOM 1771 O O . LYS B 1 58 ? -7.852 -31.188 -16.625 1 39.94 58 LYS B O 1
ATOM 1776 N N . VAL B 1 59 ? -6.785 -32.094 -15.133 1 40.72 59 VAL B N 1
ATOM 1777 C CA . VAL B 1 59 ? -6.285 -30.844 -14.562 1 40.72 59 VAL B CA 1
ATOM 1778 C C . VAL B 1 59 ? -5.277 -30.203 -15.516 1 40.72 59 VAL B C 1
ATOM 1780 O O . VAL B 1 59 ? -4.18 -30.719 -15.711 1 40.72 59 VAL B O 1
ATOM 1783 N N . GLN B 1 60 ? -5.66 -29.797 -16.734 1 37.72 60 GLN B N 1
ATOM 1784 C CA . GLN B 1 60 ? -4.754 -28.984 -17.531 1 37.72 60 GLN B CA 1
ATOM 1785 C C . GLN B 1 60 ? -3.961 -28.016 -16.641 1 37.72 60 GLN B C 1
ATOM 1787 O O . GLN B 1 60 ? -4.543 -27.156 -15.977 1 37.72 60 GLN B O 1
ATOM 1792 N N . ALA B 1 61 ? -3.002 -28.484 -15.961 1 46.31 61 ALA B N 1
ATOM 1793 C CA . ALA B 1 61 ? -2.059 -27.516 -15.391 1 46.31 61 ALA B CA 1
ATOM 1794 C C . ALA B 1 61 ? -1.834 -26.344 -16.344 1 46.31 61 ALA B C 1
ATOM 1796 O O . ALA B 1 61 ? -1.239 -26.516 -17.406 1 46.31 61 ALA B O 1
ATOM 1797 N N . LYS B 1 62 ? -2.785 -25.516 -16.594 1 44.06 62 LYS B N 1
ATOM 1798 C CA . LYS B 1 62 ? -2.631 -24.328 -17.438 1 44.06 62 LYS B CA 1
ATOM 1799 C C . LYS B 1 62 ? -1.351 -23.578 -17.094 1 44.06 62 LYS B C 1
ATOM 1801 O O . LYS B 1 62 ? -1.166 -23.141 -15.961 1 44.06 62 LYS B O 1
ATOM 1806 N N . LYS B 1 63 ? -0.185 -24.016 -17.609 1 52.06 63 LYS B N 1
ATOM 1807 C CA . LYS B 1 63 ? 0.964 -23.125 -17.609 1 52.06 63 LYS B CA 1
ATOM 1808 C C . LYS B 1 63 ? 0.535 -21.688 -17.891 1 52.06 63 LYS B C 1
ATOM 1810 O O . LYS B 1 63 ? 0.043 -21.391 -18.984 1 52.06 63 LYS B O 1
ATOM 1815 N N . GLN B 1 64 ? 0.037 -20.984 -16.906 1 55.41 64 GLN B N 1
ATOM 1816 C CA . GLN B 1 64 ? -0.419 -19.609 -17.094 1 55.41 64 GLN B CA 1
ATOM 1817 C C . GLN B 1 64 ? 0.689 -18.734 -17.672 1 55.41 64 GLN B C 1
ATOM 1819 O O . GLN B 1 64 ? 1.756 -18.594 -17.062 1 55.41 64 GLN B O 1
ATOM 1824 N N . THR B 1 65 ? 0.886 -18.859 -19.031 1 62.22 65 THR B N 1
ATOM 1825 C CA . THR B 1 65 ? 1.75 -17.875 -19.656 1 62.22 65 THR B CA 1
ATOM 1826 C C . THR B 1 65 ? 1.102 -16.484 -19.625 1 62.22 65 THR B C 1
ATOM 1828 O O . THR B 1 65 ? -0.095 -16.344 -19.891 1 62.22 65 THR B O 1
ATOM 1831 N N . PHE B 1 66 ? 1.697 -15.586 -18.875 1 67.25 66 PHE B N 1
ATOM 1832 C CA . PHE B 1 66 ? 1.193 -14.219 -18.859 1 67.25 66 PHE B CA 1
ATOM 1833 C C . PHE B 1 66 ? 1.884 -13.367 -19.906 1 67.25 66 PHE B C 1
ATOM 1835 O O . PHE B 1 66 ? 3.109 -13.406 -20.047 1 67.25 66 PHE B O 1
ATOM 1842 N N . SER B 1 67 ? 1.127 -12.789 -20.75 1 77.56 67 SER B N 1
ATOM 1843 C CA . SER B 1 67 ? 1.668 -11.953 -21.828 1 77.56 67 SER B CA 1
ATOM 1844 C C . SER B 1 67 ? 2.131 -10.602 -21.281 1 77.56 67 SER B C 1
ATOM 1846 O O . SER B 1 67 ? 2.936 -9.914 -21.922 1 77.56 67 SER B O 1
ATOM 1848 N N . SER B 1 68 ? 1.522 -10.188 -20.219 1 92 68 SER B N 1
ATOM 1849 C CA . SER B 1 68 ? 1.833 -8.898 -19.609 1 92 68 SER B CA 1
ATOM 1850 C C . SER B 1 68 ? 1.536 -8.922 -18.109 1 92 68 SER B C 1
ATOM 1852 O O . SER B 1 68 ? 0.94 -9.875 -17.609 1 92 68 SER B O 1
ATOM 1854 N N . PHE B 1 69 ? 2.012 -8.055 -17.484 1 94.62 69 PHE B N 1
ATOM 1855 C CA . PHE B 1 69 ? 1.712 -7.926 -16.062 1 94.62 69 PHE B CA 1
ATOM 1856 C C . PHE B 1 69 ? 0.212 -7.773 -15.836 1 94.62 69 PHE B C 1
ATOM 1858 O O . PHE B 1 69 ? -0.347 -8.383 -14.914 1 94.62 69 PHE B O 1
ATOM 1865 N N . ASP B 1 70 ? -0.438 -7.047 -16.656 1 94.62 70 ASP B N 1
ATOM 1866 C CA . ASP B 1 70 ? -1.885 -6.879 -16.578 1 94.62 70 ASP B CA 1
ATOM 1867 C C . ASP B 1 70 ? -2.605 -8.211 -16.734 1 94.62 70 ASP B C 1
ATOM 1869 O O . ASP B 1 70 ? -3.586 -8.492 -16.047 1 94.62 70 ASP B O 1
ATOM 1873 N N . ASP B 1 71 ? -2.137 -8.961 -17.672 1 94.44 71 ASP B N 1
ATOM 1874 C CA . ASP B 1 71 ? -2.709 -10.281 -17.891 1 94.44 71 ASP B CA 1
ATOM 1875 C C . ASP B 1 71 ? -2.531 -11.156 -16.641 1 94.44 71 ASP B C 1
ATOM 1877 O O . ASP B 1 71 ? -3.439 -11.906 -16.266 1 94.44 71 ASP B O 1
ATOM 1881 N N . LEU B 1 72 ? -1.437 -11.039 -16.047 1 95.19 72 LEU B N 1
ATOM 1882 C CA . LEU B 1 72 ? -1.162 -11.789 -14.82 1 95.19 72 LEU B CA 1
ATOM 1883 C C . LEU B 1 72 ? -2.102 -11.352 -13.703 1 95.19 72 LEU B C 1
ATOM 1885 O O . LEU B 1 72 ? -2.678 -12.195 -13.008 1 95.19 72 LEU B O 1
ATOM 1889 N N . LEU B 1 73 ? -2.301 -10.07 -13.562 1 96.12 73 LEU B N 1
ATOM 1890 C CA . LEU B 1 73 ? -3.18 -9.531 -12.523 1 96.12 73 LEU B CA 1
ATOM 1891 C C . LEU B 1 73 ? -4.609 -10.023 -12.719 1 96.12 73 LEU B C 1
ATOM 1893 O O . LEU B 1 73 ? -5.305 -10.32 -11.75 1 96.12 73 LEU B O 1
ATOM 1897 N N . LEU B 1 74 ? -5.031 -10.203 -13.906 1 93 74 LEU B N 1
ATOM 1898 C CA . LEU B 1 74 ? -6.426 -10.484 -14.227 1 93 74 LEU B CA 1
ATOM 1899 C C . LEU B 1 74 ? -6.707 -11.984 -14.148 1 93 74 LEU B C 1
ATOM 1901 O O . LEU B 1 74 ? -7.832 -12.391 -13.859 1 93 74 LEU B O 1
ATOM 1905 N N . ASN B 1 75 ? -5.648 -12.781 -14.289 1 91.81 75 ASN B N 1
ATOM 1906 C CA . ASN B 1 75 ? -5.945 -14.195 -14.523 1 91.81 75 ASN B CA 1
ATOM 1907 C C . ASN B 1 75 ? -5.332 -15.086 -13.445 1 91.81 75 ASN B C 1
ATOM 1909 O O . ASN B 1 75 ? -5.551 -16.297 -13.438 1 91.81 75 ASN B O 1
ATOM 1913 N N . SER B 1 76 ? -4.68 -14.477 -12.555 1 93.75 76 SER B N 1
ATOM 1914 C CA . SER B 1 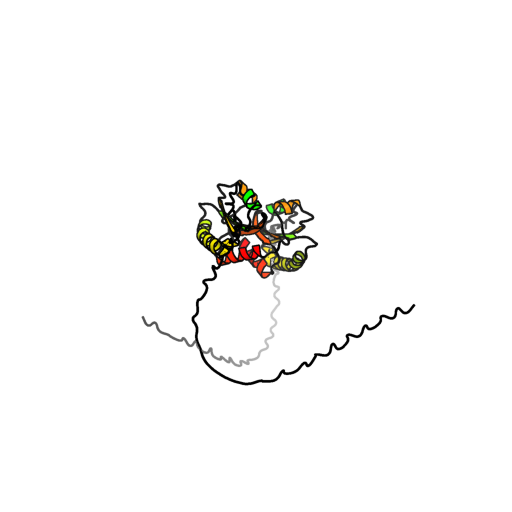76 ? -4.07 -15.312 -11.523 1 93.75 76 SER B CA 1
ATOM 1915 C C . SER B 1 76 ? -5.121 -15.844 -10.555 1 93.75 76 SER B C 1
ATOM 1917 O O . SER B 1 76 ? -6.012 -15.102 -10.125 1 93.75 76 SER B O 1
ATOM 1919 N N . ASP B 1 77 ? -4.973 -17.109 -10.172 1 93.56 77 ASP B N 1
ATOM 1920 C CA . ASP B 1 77 ? -5.867 -17.719 -9.188 1 93.56 77 ASP B CA 1
ATOM 1921 C C . ASP B 1 77 ? -5.348 -17.5 -7.77 1 93.56 77 ASP B C 1
ATOM 1923 O O . ASP B 1 77 ? -6.082 -17.688 -6.797 1 93.56 77 ASP B O 1
ATOM 1927 N N . LYS B 1 78 ? -4.129 -17.109 -7.656 1 95.94 78 LYS B N 1
ATOM 1928 C CA . LYS B 1 78 ? -3.508 -16.844 -6.359 1 95.94 78 LYS B CA 1
ATOM 1929 C C . LYS B 1 78 ? -3.25 -15.359 -6.164 1 95.94 78 LYS B C 1
ATOM 1931 O O . LYS B 1 78 ? -3.115 -14.617 -7.137 1 95.94 78 LYS B O 1
ATOM 1936 N N . ALA B 1 79 ? -3.156 -15 -4.898 1 97.5 79 ALA B N 1
ATOM 1937 C CA . ALA B 1 79 ? -2.658 -13.656 -4.613 1 97.5 79 ALA B CA 1
ATOM 1938 C C . ALA B 1 79 ? -1.214 -13.5 -5.078 1 97.5 79 ALA B C 1
ATOM 1940 O O . ALA B 1 79 ? -0.461 -14.477 -5.133 1 97.5 79 ALA B O 1
ATOM 1941 N N . LEU B 1 80 ? -0.932 -12.242 -5.473 1 98.31 80 LEU B N 1
ATOM 1942 C CA . LEU B 1 80 ? 0.421 -11.969 -5.945 1 98.31 80 LEU B CA 1
ATOM 1943 C C . LEU B 1 80 ? 1.185 -11.117 -4.941 1 98.31 80 LEU B C 1
ATOM 1945 O O . LEU B 1 80 ? 0.681 -10.086 -4.484 1 98.31 80 LEU B O 1
ATOM 1949 N N . LEU B 1 81 ? 2.295 -11.586 -4.5 1 98.69 81 LEU B N 1
ATOM 1950 C CA . LEU B 1 81 ? 3.295 -10.727 -3.863 1 98.69 81 LEU B CA 1
ATOM 1951 C C . LEU B 1 81 ? 4.297 -10.211 -4.891 1 98.69 81 LEU B C 1
ATOM 1953 O O . LEU B 1 81 ? 5.137 -10.969 -5.379 1 98.69 81 LEU B O 1
ATOM 1957 N N . VAL B 1 82 ? 4.199 -8.891 -5.215 1 98.81 82 VAL B N 1
ATOM 1958 C CA . VAL B 1 82 ? 5.07 -8.305 -6.23 1 98.81 82 VAL B CA 1
ATOM 1959 C C . VAL B 1 82 ? 6.242 -7.59 -5.559 1 98.81 82 VAL B C 1
ATOM 1961 O O . VAL B 1 82 ? 6.039 -6.707 -4.723 1 98.81 82 VAL B O 1
ATOM 1964 N N . ASP B 1 83 ? 7.418 -8.031 -5.918 1 98.81 83 ASP B N 1
ATOM 1965 C CA . ASP B 1 83 ? 8.68 -7.461 -5.457 1 98.81 83 ASP B CA 1
ATOM 1966 C C . ASP B 1 83 ? 9.266 -6.504 -6.496 1 98.81 83 ASP B C 1
ATOM 1968 O O . ASP B 1 83 ? 9.75 -6.938 -7.539 1 98.81 83 ASP B O 1
ATOM 1972 N N . PHE B 1 84 ? 9.164 -5.25 -6.211 1 98.81 84 PHE B N 1
ATOM 1973 C CA . PHE B 1 84 ? 9.836 -4.246 -7.035 1 98.81 84 PHE B CA 1
ATOM 1974 C C . PHE B 1 84 ? 11.273 -4.055 -6.586 1 98.81 84 PHE B C 1
ATOM 1976 O O . PHE B 1 84 ? 11.531 -3.697 -5.438 1 98.81 84 PHE B O 1
ATOM 1983 N N . TYR B 1 85 ? 12.18 -4.246 -7.547 1 98.25 85 TYR B N 1
ATOM 1984 C CA . TYR B 1 85 ? 13.594 -4.266 -7.18 1 98.25 85 TYR B CA 1
ATOM 1985 C C . TYR B 1 85 ? 14.445 -3.664 -8.289 1 98.25 85 TYR B C 1
ATOM 1987 O O . TYR B 1 85 ? 13.938 -3.287 -9.344 1 98.25 85 TYR B O 1
ATOM 1995 N N . ALA B 1 86 ? 15.711 -3.459 -7.945 1 98.19 86 ALA B N 1
ATOM 1996 C CA . ALA B 1 86 ? 16.781 -3.213 -8.906 1 98.19 86 ALA B CA 1
ATOM 1997 C C . ALA B 1 86 ? 17.969 -4.125 -8.648 1 98.19 86 ALA B C 1
ATOM 1999 O O . ALA B 1 86 ? 18.234 -4.496 -7.5 1 98.19 86 ALA B O 1
ATOM 2000 N N . SER B 1 87 ? 18.703 -4.449 -9.75 1 96.56 87 SER B N 1
ATOM 2001 C CA . SER B 1 87 ? 19.828 -5.371 -9.617 1 96.56 87 SER B CA 1
ATOM 2002 C C . SER B 1 87 ? 20.938 -4.77 -8.766 1 96.56 87 SER B C 1
ATOM 2004 O O . SER B 1 87 ? 21.719 -5.496 -8.148 1 96.56 87 SER B O 1
ATOM 2006 N N . TRP B 1 88 ? 21.047 -3.445 -8.688 1 97 88 TRP B N 1
ATOM 2007 C CA . TRP B 1 88 ? 22.125 -2.762 -7.984 1 97 88 TRP B CA 1
ATOM 2008 C C . TRP B 1 88 ? 21.719 -2.439 -6.551 1 97 88 TRP B C 1
ATOM 2010 O O . TRP B 1 88 ? 22.422 -1.725 -5.84 1 97 88 TRP B O 1
ATOM 2020 N N . CYS B 1 89 ? 20.625 -2.93 -6.188 1 97.69 89 CYS B N 1
ATOM 2021 C CA . CYS B 1 89 ? 20.094 -2.594 -4.871 1 97.69 89 CYS B CA 1
ATOM 2022 C C . CYS B 1 89 ? 20.484 -3.645 -3.84 1 97.69 89 CYS B C 1
ATOM 2024 O O . CYS B 1 89 ? 20.031 -4.785 -3.898 1 97.69 89 CYS B O 1
ATOM 2026 N N . GLY B 1 90 ? 21.25 -3.346 -2.818 1 97.88 90 GLY B N 1
ATOM 2027 C CA . GLY B 1 90 ? 21.734 -4.242 -1.776 1 97.88 90 GLY B CA 1
ATOM 2028 C C . GLY B 1 90 ? 20.609 -4.852 -0.954 1 97.88 90 GLY B C 1
ATOM 2029 O O . GLY B 1 90 ? 20.484 -6.074 -0.883 1 97.88 90 GLY B O 1
ATOM 2030 N N . PRO B 1 91 ? 19.812 -4.004 -0.302 1 98.06 91 PRO B N 1
ATOM 2031 C CA . PRO B 1 91 ? 18.672 -4.547 0.459 1 98.06 91 PRO B CA 1
ATOM 2032 C C . PRO B 1 91 ? 17.797 -5.465 -0.378 1 98.06 91 PRO B C 1
ATOM 2034 O O . PRO B 1 91 ? 17.25 -6.449 0.138 1 98.06 91 PRO B O 1
ATOM 2037 N N . CYS B 1 92 ? 17.625 -5.129 -1.629 1 98.69 92 CYS B N 1
ATOM 2038 C CA . CYS B 1 92 ? 16.859 -6.012 -2.506 1 98.69 92 CYS B CA 1
ATOM 2039 C C . CYS B 1 92 ? 17.5 -7.395 -2.57 1 98.69 92 CYS B C 1
ATOM 2041 O O . CYS B 1 92 ? 16.797 -8.406 -2.541 1 98.69 92 CYS B O 1
ATOM 2043 N N . GLN B 1 93 ? 18.766 -7.379 -2.635 1 98.38 93 GLN B N 1
ATOM 2044 C CA . GLN B 1 93 ? 19.484 -8.656 -2.689 1 98.38 93 GLN B CA 1
ATOM 2045 C C . GLN B 1 93 ? 19.344 -9.422 -1.377 1 98.38 93 GLN B C 1
ATOM 2047 O O . GLN B 1 93 ? 19.25 -10.648 -1.376 1 98.38 93 GLN B O 1
ATOM 2052 N N . PHE B 1 94 ? 19.312 -8.75 -0.298 1 98.31 94 PHE B N 1
ATOM 2053 C CA . PHE B 1 94 ? 19.125 -9.359 1.014 1 98.31 94 PHE B CA 1
ATOM 2054 C C . PHE B 1 94 ? 17.766 -10.047 1.102 1 98.31 94 PHE B C 1
ATOM 2056 O O . PHE B 1 94 ? 17.625 -11.07 1.783 1 98.31 94 PHE B O 1
ATOM 2063 N N . MET B 1 95 ? 16.766 -9.586 0.367 1 98.69 95 MET B N 1
ATOM 2064 C CA . MET B 1 95 ? 15.398 -10.094 0.423 1 98.69 95 MET B CA 1
ATOM 2065 C C . MET B 1 95 ? 15.266 -11.375 -0.399 1 98.69 95 MET B C 1
ATOM 2067 O O . MET B 1 95 ? 14.297 -12.125 -0.231 1 98.69 95 MET B O 1
ATOM 2071 N N . VAL B 1 96 ? 16.172 -11.711 -1.243 1 98.69 96 VAL B N 1
ATOM 2072 C CA . VAL B 1 96 ? 16.031 -12.812 -2.189 1 98.69 96 VAL B CA 1
ATOM 2073 C C . VAL B 1 96 ? 15.836 -14.125 -1.433 1 98.69 96 VAL B C 1
ATOM 2075 O O . VAL B 1 96 ? 14.844 -14.82 -1.632 1 98.69 96 VAL B O 1
ATOM 2078 N N . PRO B 1 97 ? 16.766 -14.508 -0.489 1 98.69 97 PRO B N 1
ATOM 2079 C CA . PRO B 1 97 ? 16.547 -15.766 0.222 1 98.69 97 PRO B CA 1
ATOM 2080 C C . PRO B 1 97 ? 15.297 -15.742 1.103 1 98.69 97 PRO B C 1
ATOM 2082 O O . PRO B 1 97 ? 14.656 -16.781 1.307 1 98.69 97 PRO B O 1
ATOM 2085 N N . ILE B 1 98 ? 14.914 -14.648 1.634 1 98.81 98 ILE B N 1
ATOM 2086 C CA . ILE B 1 98 ? 13.719 -14.5 2.457 1 98.81 98 ILE B CA 1
ATOM 2087 C C . ILE B 1 98 ? 12.477 -14.773 1.613 1 98.81 98 ILE B C 1
ATOM 2089 O O . ILE B 1 98 ? 11.578 -15.5 2.037 1 98.81 98 ILE B O 1
ATOM 2093 N N . LEU B 1 99 ? 12.461 -14.234 0.396 1 98.88 99 LEU B N 1
ATOM 2094 C CA . LEU B 1 99 ? 11.344 -14.438 -0.513 1 98.88 99 LEU B CA 1
ATOM 2095 C C . LEU B 1 99 ? 11.234 -15.898 -0.931 1 98.88 99 LEU B C 1
ATOM 2097 O O . LEU B 1 99 ? 10.133 -16.406 -1.122 1 98.88 99 LEU B O 1
ATOM 2101 N N . GLU B 1 100 ? 12.383 -16.5 -1.064 1 98.44 100 GLU B N 1
ATOM 2102 C CA . GLU B 1 100 ? 12.383 -17.938 -1.38 1 98.44 100 GLU B CA 1
ATOM 2103 C C . GLU B 1 100 ? 11.758 -18.75 -0.249 1 98.44 100 GLU B C 1
ATOM 2105 O O . GLU B 1 100 ? 10.945 -19.641 -0.496 1 98.44 100 GLU B O 1
ATOM 2110 N N . GLN B 1 101 ? 12.109 -18.453 0.929 1 98.5 101 GLN B N 1
ATOM 2111 C CA . GLN B 1 101 ? 11.539 -19.109 2.098 1 98.5 101 GLN B CA 1
ATOM 2112 C C . GLN B 1 101 ? 10.039 -18.875 2.18 1 98.5 101 GLN B C 1
ATOM 2114 O O . GLN B 1 101 ? 9.273 -19.828 2.412 1 98.5 101 GLN B O 1
ATOM 2119 N N . VAL B 1 102 ? 9.617 -17.703 1.972 1 98.62 102 VAL B N 1
ATOM 2120 C CA . VAL B 1 102 ? 8.203 -17.328 2.047 1 98.62 102 VAL B CA 1
ATOM 2121 C C . VAL B 1 102 ? 7.426 -18.031 0.936 1 98.62 102 VAL B C 1
ATOM 2123 O O . VAL B 1 102 ? 6.324 -18.531 1.165 1 98.62 102 VAL B O 1
ATOM 2126 N N . HIS B 1 103 ? 8.016 -18.031 -0.226 1 97.88 103 HIS B N 1
ATOM 2127 C CA . HIS B 1 103 ? 7.395 -18.734 -1.343 1 97.88 103 HIS B CA 1
ATOM 2128 C C . HIS B 1 103 ? 7.164 -20.203 -1.009 1 97.88 103 HIS B C 1
ATOM 2130 O O . HIS B 1 103 ? 6.09 -20.75 -1.279 1 97.88 103 HIS B O 1
ATOM 2136 N N . GLU B 1 104 ? 8.133 -20.797 -0.423 1 97.81 104 GLU B N 1
ATOM 2137 C CA . GLU B 1 104 ? 8.031 -22.219 -0.089 1 97.81 104 GLU B CA 1
ATOM 2138 C C . GLU B 1 104 ? 6.938 -22.453 0.952 1 97.81 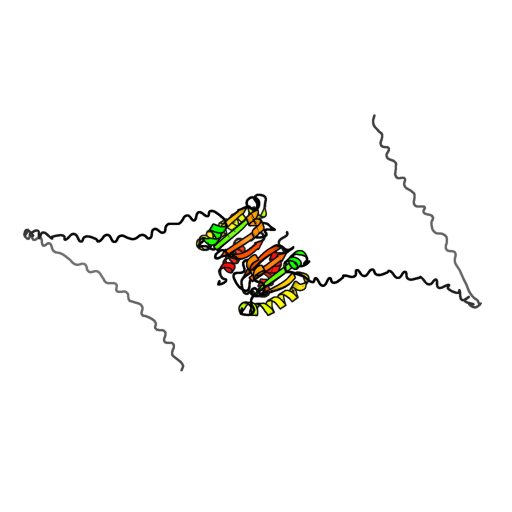104 GLU B C 1
ATOM 2140 O O . GLU B 1 104 ? 6.172 -23.422 0.846 1 97.81 104 GLU B O 1
ATOM 2145 N N . LYS B 1 105 ? 6.785 -21.641 1.828 1 98.19 105 LYS B N 1
ATOM 2146 C CA . LYS B 1 105 ? 5.848 -21.797 2.934 1 98.19 105 LYS B CA 1
ATOM 2147 C C . LYS B 1 105 ? 4.422 -21.484 2.496 1 98.19 105 LYS B C 1
ATOM 2149 O O . LYS B 1 105 ? 3.463 -22.062 3.018 1 98.19 105 LYS B O 1
ATOM 2154 N N . LEU B 1 106 ? 4.309 -20.578 1.554 1 98.06 106 LEU B N 1
ATOM 2155 C CA . LEU B 1 106 ? 2.98 -20.094 1.195 1 98.06 106 LEU B CA 1
ATOM 2156 C C . LEU B 1 106 ? 2.664 -20.406 -0.265 1 98.06 106 LEU B C 1
ATOM 2158 O O . LEU B 1 106 ? 1.863 -19.703 -0.89 1 98.06 106 LEU B O 1
ATOM 2162 N N . LYS B 1 107 ? 3.254 -21.391 -0.817 1 96.44 107 LYS B N 1
ATOM 2163 C CA . LYS B 1 107 ? 3.203 -21.703 -2.246 1 96.44 107 LYS B CA 1
ATOM 2164 C C . LYS B 1 107 ? 1.77 -21.938 -2.705 1 96.44 107 LYS B C 1
ATOM 2166 O O . LYS B 1 107 ? 1.433 -21.688 -3.863 1 96.44 107 LYS B O 1
ATOM 2171 N N . ASP B 1 108 ? 0.928 -22.312 -1.834 1 96.44 108 ASP B N 1
ATOM 2172 C CA . ASP B 1 108 ? -0.457 -22.609 -2.193 1 96.44 108 ASP B CA 1
ATOM 2173 C C . ASP B 1 108 ? -1.328 -21.359 -2.07 1 96.44 108 ASP B C 1
ATOM 2175 O O . ASP B 1 108 ? -2.457 -21.328 -2.566 1 96.44 108 ASP B O 1
ATOM 2179 N N . LYS B 1 109 ? -0.808 -20.328 -1.494 1 96.56 109 LYS B N 1
ATOM 2180 C CA . LYS B 1 109 ? -1.621 -19.156 -1.195 1 96.56 109 LYS B CA 1
ATOM 2181 C C . LYS B 1 109 ? -1.203 -17.969 -2.055 1 96.56 109 LYS B C 1
ATOM 2183 O O . LYS B 1 109 ? -2.035 -17.125 -2.416 1 96.56 109 LYS B O 1
ATOM 2188 N N . ILE B 1 110 ? 0.127 -17.953 -2.346 1 97.75 110 ILE B N 1
ATOM 2189 C CA . ILE B 1 110 ? 0.593 -16.766 -3.062 1 97.75 110 ILE B CA 1
ATOM 2190 C C . ILE B 1 110 ? 1.526 -17.188 -4.195 1 97.75 110 ILE B C 1
ATOM 2192 O O . ILE B 1 110 ? 2.072 -18.281 -4.184 1 97.75 110 ILE B O 1
ATOM 2196 N N . MET B 1 111 ? 1.63 -16.328 -5.195 1 97.25 111 MET B N 1
ATOM 2197 C CA . MET B 1 111 ? 2.686 -16.312 -6.203 1 97.25 111 MET B CA 1
ATOM 2198 C C . MET B 1 111 ? 3.594 -15.109 -6.035 1 97.25 111 MET B C 1
ATOM 2200 O O . MET B 1 111 ? 3.113 -13.984 -5.875 1 97.25 111 MET B O 1
ATOM 2204 N N . VAL B 1 112 ? 4.867 -15.375 -6.023 1 98 112 VAL B N 1
ATOM 2205 C CA . VAL B 1 112 ? 5.832 -14.281 -5.922 1 98 112 VAL B CA 1
ATOM 2206 C C . VAL B 1 112 ? 6.254 -13.836 -7.32 1 98 112 VAL B C 1
ATOM 2208 O O . VAL B 1 112 ? 6.637 -14.664 -8.148 1 98 112 VAL B O 1
ATOM 2211 N N . VAL B 1 113 ? 6.129 -12.516 -7.594 1 97.75 113 VAL B N 1
ATOM 2212 C CA . VAL B 1 113 ? 6.508 -11.922 -8.875 1 97.75 113 VAL B CA 1
ATOM 2213 C C . VAL B 1 113 ? 7.559 -10.836 -8.648 1 97.75 113 VAL B C 1
ATOM 2215 O O . VAL B 1 113 ? 7.426 -10.016 -7.742 1 97.75 113 VAL B O 1
ATOM 2218 N N . LYS B 1 114 ? 8.586 -10.875 -9.453 1 98.12 114 LYS B N 1
ATOM 2219 C CA . LYS B 1 114 ? 9.633 -9.852 -9.359 1 98.12 114 LYS B CA 1
ATOM 2220 C C . LYS B 1 114 ? 9.578 -8.906 -10.555 1 98.12 114 LYS B C 1
ATOM 2222 O O . LYS B 1 114 ? 9.484 -9.352 -11.703 1 98.12 114 LYS B O 1
ATOM 2227 N N . ILE B 1 115 ? 9.664 -7.621 -10.297 1 98.25 115 ILE B N 1
ATOM 2228 C CA . ILE B 1 115 ? 9.656 -6.617 -11.352 1 98.25 115 ILE B CA 1
ATOM 2229 C C . ILE B 1 115 ? 10.883 -5.719 -11.211 1 98.25 115 ILE B C 1
ATOM 2231 O O . ILE B 1 115 ? 11.023 -5 -10.219 1 98.25 115 ILE B O 1
ATOM 2235 N N . ASP B 1 116 ? 11.773 -5.773 -12.234 1 98.31 116 ASP B N 1
ATOM 2236 C CA . ASP B 1 116 ? 12.906 -4.859 -12.344 1 98.31 116 ASP B CA 1
ATOM 2237 C C . ASP B 1 116 ? 12.453 -3.457 -12.742 1 98.31 116 ASP B C 1
ATOM 2239 O O . ASP B 1 116 ? 12.016 -3.236 -13.867 1 98.31 116 ASP B O 1
ATOM 2243 N N . THR B 1 117 ? 12.664 -2.498 -11.789 1 98.06 117 THR B N 1
ATOM 2244 C CA . THR B 1 117 ? 12.078 -1.179 -11.992 1 98.06 117 THR B CA 1
ATOM 2245 C C . THR B 1 117 ? 12.812 -0.421 -13.094 1 98.06 117 THR B C 1
ATOM 2247 O O . THR B 1 117 ? 12.289 0.546 -13.648 1 98.06 117 THR B O 1
ATOM 2250 N N . GLU B 1 118 ? 14.016 -0.796 -13.43 1 97.06 118 GLU B N 1
ATOM 2251 C CA . GLU B 1 118 ? 14.773 -0.17 -14.516 1 97.06 118 GLU B CA 1
ATOM 2252 C C . GLU B 1 118 ? 14.328 -0.7 -15.875 1 97.06 118 GLU B C 1
ATOM 2254 O O . GLU B 1 118 ? 14.297 0.043 -16.859 1 97.06 118 GLU B O 1
ATOM 2259 N N . LYS B 1 119 ? 13.984 -1.893 -15.891 1 97 119 LYS B N 1
ATOM 2260 C CA . LYS B 1 119 ? 13.562 -2.531 -17.125 1 97 119 LYS B CA 1
ATOM 2261 C C . LYS B 1 119 ? 12.086 -2.242 -17.422 1 97 119 LYS B C 1
ATOM 2263 O O . LYS B 1 119 ? 11.695 -2.105 -18.578 1 97 119 LYS B O 1
ATOM 2268 N N . TYR B 1 120 ? 11.281 -2.17 -16.422 1 97.19 120 TYR B N 1
ATOM 2269 C CA . TYR B 1 120 ? 9.844 -1.97 -16.562 1 97.19 120 TYR B CA 1
ATOM 2270 C C . TYR B 1 120 ? 9.406 -0.657 -15.922 1 97.19 120 TYR B C 1
ATOM 2272 O O . TYR B 1 120 ? 8.594 -0.65 -14.992 1 97.19 120 TYR B O 1
ATOM 2280 N N . THR B 1 121 ? 9.82 0.439 -16.547 1 97.38 121 THR B N 1
ATOM 2281 C CA . THR B 1 121 ? 9.672 1.778 -16 1 97.38 121 THR B CA 1
ATOM 2282 C C . THR B 1 121 ? 8.195 2.191 -15.977 1 97.38 121 THR B C 1
ATOM 2284 O O . THR B 1 121 ? 7.758 2.891 -15.062 1 97.38 121 THR B O 1
ATOM 2287 N N . ARG B 1 122 ? 7.445 1.725 -16.906 1 97 122 ARG B N 1
ATOM 2288 C CA . ARG B 1 122 ? 6.035 2.102 -16.984 1 97 122 ARG B CA 1
ATOM 2289 C C . ARG B 1 122 ? 5.254 1.497 -15.812 1 97 122 ARG B C 1
ATOM 2291 O O . ARG B 1 122 ? 4.398 2.16 -15.227 1 97 122 ARG B O 1
ATOM 2298 N N . ILE B 1 123 ? 5.539 0.271 -15.461 1 96.81 123 ILE B N 1
ATOM 2299 C CA . ILE B 1 123 ? 4.875 -0.376 -14.336 1 96.81 123 ILE B CA 1
ATOM 2300 C C . ILE B 1 123 ? 5.301 0.295 -13.031 1 96.81 123 ILE B C 1
ATOM 2302 O O . ILE B 1 123 ? 4.465 0.562 -12.164 1 96.81 123 ILE B O 1
ATOM 2306 N N . ALA B 1 124 ? 6.578 0.644 -12.906 1 97.62 124 ALA B N 1
ATOM 2307 C CA . ALA B 1 124 ? 7.098 1.321 -11.727 1 97.62 124 ALA B CA 1
ATOM 2308 C C . ALA B 1 124 ? 6.418 2.674 -11.523 1 97.62 124 ALA B C 1
ATOM 2310 O O . ALA B 1 124 ? 6.059 3.039 -10.406 1 97.62 124 ALA B O 1
ATOM 2311 N N . ASP B 1 125 ? 6.203 3.352 -12.648 1 97.19 125 ASP B N 1
ATOM 2312 C CA . ASP B 1 125 ? 5.555 4.656 -12.594 1 97.19 125 ASP B CA 1
ATOM 2313 C C . ASP B 1 125 ? 4.082 4.523 -12.203 1 97.19 125 ASP B C 1
ATOM 2315 O O . ASP B 1 125 ? 3.578 5.305 -11.398 1 97.19 125 ASP B O 1
ATOM 2319 N N . ARG B 1 126 ? 3.461 3.527 -12.672 1 96.81 126 ARG B N 1
ATOM 2320 C CA . ARG B 1 126 ? 2.043 3.305 -12.406 1 96.81 126 ARG B CA 1
ATOM 2321 C C . ARG B 1 126 ? 1.785 3.121 -10.922 1 96.81 126 ARG B C 1
ATOM 2323 O O . ARG B 1 126 ? 0.784 3.611 -10.391 1 96.81 126 ARG B O 1
ATOM 2330 N N . TYR B 1 127 ? 2.715 2.51 -10.281 1 97.94 127 TYR B N 1
ATOM 2331 C CA . TYR B 1 127 ? 2.51 2.201 -8.867 1 97.94 127 TYR B CA 1
ATOM 2332 C C . TYR B 1 127 ? 3.342 3.123 -7.984 1 97.94 127 TYR B C 1
ATOM 2334 O O . TYR B 1 127 ? 3.471 2.887 -6.781 1 97.94 127 TYR B O 1
ATOM 2342 N N . GLN B 1 128 ? 3.969 4.141 -8.594 1 97.56 128 GLN B N 1
ATOM 2343 C CA . GLN B 1 128 ? 4.672 5.211 -7.895 1 97.56 128 GLN B CA 1
ATOM 2344 C C . GLN B 1 128 ? 5.738 4.648 -6.957 1 97.56 128 GLN B C 1
ATOM 2346 O O . GLN B 1 128 ? 5.785 5 -5.777 1 97.56 128 GLN B O 1
ATOM 2351 N N . ILE B 1 129 ? 6.574 3.852 -7.566 1 97.88 129 ILE B N 1
ATOM 2352 C CA . ILE B 1 129 ? 7.676 3.277 -6.805 1 97.88 129 ILE B CA 1
ATOM 2353 C C . ILE B 1 129 ? 8.742 4.344 -6.559 1 97.88 129 ILE B C 1
ATOM 2355 O O . ILE B 1 129 ? 9.328 4.875 -7.504 1 97.88 129 ILE B O 1
ATOM 2359 N N . GLY B 1 130 ? 8.93 4.613 -5.223 1 94.75 130 GLY B N 1
ATOM 2360 C CA . GLY B 1 130 ? 9.883 5.652 -4.891 1 94.75 130 GLY B CA 1
ATOM 2361 C C . GLY B 1 130 ? 11.031 5.152 -4.035 1 94.75 130 GLY B C 1
ATOM 2362 O O . GLY B 1 130 ? 11.977 5.895 -3.756 1 94.75 130 GLY B O 1
ATOM 2363 N N . ALA B 1 131 ? 10.953 3.914 -3.66 1 96.44 131 ALA B N 1
ATOM 2364 C CA . ALA B 1 131 ? 11.969 3.266 -2.838 1 96.44 131 ALA B CA 1
ATOM 2365 C C . ALA B 1 131 ? 12.039 1.77 -3.133 1 96.44 131 ALA B C 1
ATOM 2367 O O . ALA B 1 131 ? 11.094 1.191 -3.67 1 96.44 131 ALA B O 1
ATOM 2368 N N . LEU B 1 132 ? 13.281 1.255 -2.797 1 97.75 132 LEU B N 1
ATOM 2369 C CA . LEU B 1 132 ? 13.445 -0.178 -3.012 1 97.75 132 LEU B CA 1
ATOM 2370 C C . LEU B 1 132 ? 14.062 -0.843 -1.787 1 97.75 132 LEU B C 1
ATOM 2372 O O . LEU B 1 132 ? 14.914 -0.252 -1.116 1 97.75 132 LEU B O 1
ATOM 2376 N N . PRO B 1 133 ? 13.648 -2.148 -1.523 1 98.44 133 PRO B N 1
ATOM 2377 C CA . PRO B 1 133 ? 12.555 -2.877 -2.174 1 98.44 133 PRO B CA 1
ATOM 2378 C C . PRO B 1 133 ? 11.172 -2.361 -1.769 1 98.44 133 PRO B C 1
ATOM 2380 O O . PRO B 1 133 ? 11 -1.885 -0.645 1 98.44 133 PRO B O 1
ATOM 2383 N N . THR B 1 134 ? 10.234 -2.289 -2.689 1 98.5 134 THR B N 1
ATOM 2384 C CA . THR B 1 134 ? 8.812 -2.094 -2.43 1 98.5 134 THR B CA 1
ATOM 2385 C C . THR B 1 134 ? 8.023 -3.359 -2.752 1 98.5 134 THR B C 1
ATOM 2387 O O . THR B 1 134 ? 8.273 -4.012 -3.768 1 98.5 134 THR B O 1
ATOM 2390 N N . PHE B 1 135 ? 7.133 -3.693 -1.843 1 98.81 135 PHE B N 1
ATOM 2391 C CA . PHE B 1 135 ? 6.266 -4.852 -2.031 1 98.81 135 PHE B CA 1
ATOM 2392 C C . PHE B 1 135 ? 4.805 -4.43 -2.096 1 98.81 135 PHE B C 1
ATOM 2394 O O . PHE B 1 135 ? 4.359 -3.596 -1.303 1 98.81 135 PHE B O 1
ATOM 2401 N N . ILE B 1 136 ? 4.094 -5.012 -3.062 1 98.81 136 ILE B N 1
ATOM 2402 C CA . ILE B 1 136 ? 2.65 -4.828 -3.15 1 98.81 136 ILE B CA 1
ATOM 2403 C C . ILE B 1 136 ? 1.961 -6.188 -3.252 1 98.81 136 ILE B C 1
ATOM 2405 O O . ILE B 1 136 ? 2.385 -7.051 -4.027 1 98.81 136 ILE B O 1
ATOM 2409 N N . ILE B 1 137 ? 0.979 -6.375 -2.408 1 98.62 137 ILE B N 1
ATOM 2410 C CA . ILE B 1 137 ? 0.149 -7.574 -2.479 1 98.62 137 ILE B CA 1
ATOM 2411 C C . ILE B 1 137 ? -1.123 -7.273 -3.268 1 98.62 137 ILE B C 1
ATOM 2413 O O . ILE B 1 137 ? -1.81 -6.285 -2.998 1 98.62 137 ILE B O 1
ATOM 2417 N N . PHE B 1 138 ? -1.358 -8.102 -4.277 1 98 138 PHE B N 1
ATOM 2418 C CA . PHE B 1 138 ? -2.561 -8 -5.094 1 98 138 PHE B CA 1
ATOM 2419 C C . PHE B 1 138 ? -3.492 -9.18 -4.832 1 98 138 PHE B C 1
ATOM 2421 O O . PHE B 1 138 ? -3.047 -10.328 -4.762 1 98 138 PHE B O 1
ATOM 2428 N N . ARG B 1 139 ? -4.676 -8.875 -4.691 1 95.62 139 ARG B N 1
ATOM 2429 C CA . ARG B 1 139 ? -5.754 -9.852 -4.625 1 95.62 139 ARG B CA 1
ATOM 2430 C C . ARG B 1 139 ? -6.859 -9.531 -5.625 1 95.62 139 ARG B C 1
ATOM 2432 O O . ARG B 1 139 ? -7.332 -8.391 -5.684 1 95.62 139 ARG B O 1
ATOM 2439 N N . ASP B 1 140 ? -7.164 -10.531 -6.484 1 93.56 140 ASP B N 1
ATOM 2440 C CA . ASP B 1 140 ? -8.195 -10.336 -7.504 1 93.56 140 ASP B CA 1
ATOM 2441 C C . ASP B 1 140 ? -7.875 -9.125 -8.375 1 93.56 140 ASP B C 1
ATOM 2443 O O . ASP B 1 140 ? -8.758 -8.297 -8.641 1 93.56 140 ASP B O 1
ATOM 2447 N N . GLY B 1 141 ? -6.617 -8.922 -8.617 1 94.94 141 GLY B N 1
ATOM 2448 C CA . GLY B 1 141 ? -6.156 -7.926 -9.57 1 94.94 141 GLY B CA 1
ATOM 2449 C C . GLY B 1 141 ? -6.016 -6.539 -8.977 1 94.94 141 GLY B C 1
ATOM 2450 O O . GLY B 1 141 ? -5.609 -5.602 -9.656 1 94.94 141 GLY B O 1
ATOM 2451 N N . LYS B 1 142 ? -6.273 -6.41 -7.641 1 96.44 142 LYS B N 1
ATOM 2452 C CA . LYS B 1 142 ? -6.223 -5.102 -6.996 1 96.44 142 LYS B CA 1
ATOM 2453 C C . LYS B 1 142 ? -5.203 -5.086 -5.863 1 96.44 142 LYS B C 1
ATOM 2455 O O . LYS B 1 142 ? -5.066 -6.066 -5.133 1 96.44 142 LYS B O 1
ATOM 2460 N N . PRO B 1 143 ? -4.512 -3.895 -5.703 1 98.31 143 PRO B N 1
ATOM 2461 C CA . PRO B 1 143 ? -3.611 -3.82 -4.551 1 98.31 143 PRO B CA 1
ATOM 2462 C C . PRO B 1 143 ? -4.355 -3.746 -3.221 1 98.31 143 PRO B C 1
ATOM 2464 O O . PRO B 1 143 ? -5.328 -3 -3.094 1 98.31 143 PRO B O 1
ATOM 2467 N N . CYS B 1 144 ? -3.859 -4.578 -2.219 1 97.44 144 CYS B N 1
ATOM 2468 C CA . CYS B 1 144 ? -4.543 -4.559 -0.932 1 97.44 144 CYS B CA 1
ATOM 2469 C C . CYS B 1 144 ? -3.568 -4.266 0.202 1 97.44 144 CYS B C 1
ATOM 2471 O O . CYS B 1 144 ? -3.984 -3.951 1.318 1 97.44 144 CYS B O 1
ATOM 2473 N N . ASP B 1 145 ? -2.26 -4.406 -0.11 1 98.25 145 ASP B N 1
ATOM 2474 C CA . ASP B 1 145 ? -1.225 -4.047 0.853 1 98.25 145 ASP B CA 1
ATOM 2475 C C . ASP B 1 145 ? 0.048 -3.59 0.145 1 98.25 145 ASP B C 1
ATOM 2477 O O . ASP B 1 145 ? 0.315 -3.994 -0.988 1 98.25 145 ASP B O 1
ATOM 2481 N N . ARG B 1 146 ? 0.775 -2.744 0.769 1 98.5 146 ARG B N 1
ATOM 2482 C CA . ARG B 1 146 ? 2.027 -2.18 0.275 1 98.5 146 ARG B CA 1
ATOM 2483 C C . ARG B 1 146 ? 2.982 -1.876 1.425 1 98.5 146 ARG B C 1
ATOM 2485 O O . ARG B 1 146 ? 2.566 -1.361 2.465 1 98.5 146 ARG B O 1
ATOM 2492 N N . PHE B 1 147 ? 4.25 -2.178 1.251 1 97.69 147 PHE B N 1
ATOM 2493 C CA . PHE B 1 147 ? 5.266 -1.828 2.238 1 97.69 147 PHE B CA 1
ATOM 2494 C C . PHE B 1 147 ? 6.641 -1.732 1.591 1 97.69 147 PHE B C 1
ATOM 2496 O O . PHE B 1 147 ? 6.867 -2.293 0.518 1 97.69 147 PHE B O 1
ATOM 2503 N N . GLU B 1 148 ? 7.523 -0.972 2.273 1 97.38 148 GLU B N 1
ATOM 2504 C CA . GLU B 1 148 ? 8.867 -0.706 1.775 1 97.38 148 GLU B CA 1
ATOM 2505 C C . GLU B 1 148 ? 9.93 -1.198 2.756 1 97.38 148 GLU B C 1
ATOM 2507 O O . GLU B 1 148 ? 9.75 -1.105 3.973 1 97.38 148 GLU B O 1
ATOM 2512 N N . GLY B 1 149 ? 11.008 -1.812 2.17 1 96.56 149 GLY B N 1
ATOM 2513 C CA . GLY B 1 149 ? 12.172 -2.121 2.975 1 96.56 149 GLY B CA 1
ATOM 2514 C C . GLY B 1 149 ? 12.312 -3.6 3.279 1 96.56 149 GLY B C 1
ATOM 2515 O O . GLY B 1 149 ? 11.586 -4.426 2.723 1 96.56 149 GLY B O 1
ATOM 2516 N N . VAL B 1 150 ? 13.281 -3.863 4.152 1 97.19 150 VAL B N 1
ATOM 2517 C CA . VAL B 1 150 ? 13.641 -5.238 4.469 1 97.19 150 VAL B CA 1
ATOM 2518 C C . VAL B 1 150 ? 12.781 -5.746 5.621 1 97.19 150 VAL B C 1
ATOM 2520 O O . VAL B 1 150 ? 12.586 -5.043 6.617 1 97.19 150 VAL B O 1
ATOM 2523 N N . LEU B 1 151 ? 12.281 -6.922 5.43 1 97.06 151 LEU B N 1
ATOM 2524 C CA . LEU B 1 151 ? 11.539 -7.645 6.461 1 97.06 151 LEU B CA 1
ATOM 2525 C C . LEU B 1 151 ? 12.109 -9.047 6.656 1 97.06 151 LEU B C 1
ATOM 2527 O O . LEU B 1 151 ? 12.625 -9.648 5.715 1 97.06 151 LEU B O 1
ATOM 2531 N N . SER B 1 152 ? 11.938 -9.531 7.891 1 97.94 152 SER B N 1
ATOM 2532 C CA . SER B 1 152 ? 12.234 -10.945 8.094 1 97.94 152 SER B CA 1
ATOM 2533 C C . SER B 1 152 ? 11.172 -11.828 7.457 1 97.94 152 SER B C 1
ATOM 2535 O O . SER B 1 152 ? 10.086 -11.359 7.117 1 97.94 152 SER B O 1
ATOM 2537 N N . ALA B 1 153 ? 11.492 -13.125 7.402 1 98.56 153 ALA B N 1
ATOM 2538 C CA . ALA B 1 153 ? 10.516 -14.062 6.848 1 98.56 153 ALA B CA 1
ATOM 2539 C C . ALA B 1 153 ? 9.234 -14.086 7.676 1 98.56 153 ALA B C 1
ATOM 2541 O O . ALA B 1 153 ? 8.133 -14.094 7.129 1 98.56 153 ALA B O 1
ATOM 2542 N N . GLU B 1 154 ? 9.422 -14.047 8.906 1 98.12 154 GLU B N 1
ATOM 2543 C CA . GLU B 1 154 ? 8.273 -14.086 9.805 1 98.12 154 GLU B CA 1
ATOM 2544 C C . GLU B 1 154 ? 7.406 -12.844 9.656 1 98.12 154 GLU B C 1
ATOM 2546 O O . GLU B 1 154 ? 6.18 -12.938 9.609 1 98.12 154 GLU B O 1
ATOM 2551 N N . GLN B 1 155 ? 8.023 -11.719 9.594 1 96.81 155 GLN B N 1
ATOM 2552 C CA . GLN B 1 155 ? 7.305 -10.461 9.422 1 96.81 155 GLN B CA 1
ATOM 2553 C C . GLN B 1 155 ? 6.555 -10.438 8.094 1 96.81 155 GLN B C 1
ATOM 2555 O O . GLN B 1 155 ? 5.406 -10 8.031 1 96.81 155 GLN B O 1
ATOM 2560 N N . LEU B 1 156 ? 7.227 -10.898 7.078 1 98.31 156 LEU B N 1
ATOM 2561 C CA . LEU B 1 156 ? 6.629 -10.906 5.75 1 98.31 156 LEU B CA 1
ATOM 2562 C C . LEU B 1 156 ? 5.445 -11.867 5.688 1 98.31 156 LEU B C 1
ATOM 2564 O O . LEU B 1 156 ? 4.402 -11.531 5.121 1 98.31 156 LEU B O 1
ATOM 2568 N N . ILE B 1 157 ? 5.594 -12.992 6.297 1 98.25 157 ILE B N 1
ATOM 2569 C CA . ILE B 1 157 ? 4.512 -13.969 6.328 1 98.25 157 ILE B CA 1
ATOM 2570 C C . ILE B 1 157 ? 3.311 -13.383 7.07 1 98.25 157 ILE B C 1
ATOM 2572 O O . ILE B 1 157 ? 2.172 -13.508 6.609 1 98.25 157 ILE B O 1
ATOM 2576 N N . HIS B 1 158 ? 3.592 -12.734 8.109 1 95.44 158 HIS B N 1
ATOM 2577 C CA . HIS B 1 158 ? 2.521 -12.117 8.883 1 95.44 158 HIS B CA 1
ATOM 2578 C C . HIS B 1 158 ? 1.795 -11.047 8.07 1 95.44 158 HIS B C 1
ATOM 2580 O O . HIS B 1 158 ? 0.562 -11 8.07 1 95.44 158 HIS B O 1
ATOM 2586 N N . ARG B 1 159 ? 2.57 -10.258 7.371 1 95.19 159 ARG B N 1
ATOM 2587 C CA . ARG B 1 159 ? 2 -9.211 6.531 1 95.19 159 ARG B CA 1
ATOM 2588 C C . ARG B 1 159 ? 1.11 -9.812 5.445 1 95.19 159 ARG B C 1
ATOM 2590 O O . ARG B 1 159 ? 0.005 -9.32 5.203 1 95.19 159 ARG B O 1
ATOM 2597 N N . ILE B 1 160 ? 1.562 -10.836 4.887 1 97.62 160 ILE B N 1
ATOM 2598 C CA . ILE B 1 160 ? 0.842 -11.492 3.799 1 97.62 160 ILE B CA 1
ATOM 2599 C C . ILE B 1 160 ? -0.445 -12.117 4.332 1 97.62 160 ILE B C 1
ATOM 2601 O O . ILE B 1 160 ? -1.521 -11.914 3.766 1 97.62 160 ILE B O 1
ATOM 2605 N N . GLU B 1 161 ? -0.356 -12.805 5.383 1 96.25 161 GLU B N 1
ATOM 2606 C CA . GLU B 1 161 ? -1.516 -13.5 5.938 1 96.25 161 GLU B CA 1
ATOM 2607 C C . GLU B 1 161 ? -2.58 -12.508 6.402 1 96.25 161 GLU B C 1
ATOM 2609 O O . GLU B 1 161 ? -3.777 -12.75 6.227 1 96.25 161 GLU B O 1
ATOM 2614 N N . ASN B 1 162 ? -2.135 -11.422 6.949 1 93.25 162 ASN B N 1
ATOM 2615 C CA . ASN B 1 162 ? -3.092 -10.406 7.363 1 93.25 162 ASN B CA 1
ATOM 2616 C C . ASN B 1 162 ? -3.799 -9.773 6.168 1 93.25 162 ASN B C 1
ATOM 2618 O O . ASN B 1 162 ? -5 -9.5 6.223 1 93.25 162 ASN B O 1
ATOM 2622 N N . ALA B 1 163 ? -3.037 -9.562 5.145 1 95.44 163 ALA B N 1
ATOM 2623 C CA . ALA B 1 163 ? -3.598 -8.961 3.939 1 95.44 163 ALA B CA 1
ATOM 2624 C C . ALA B 1 163 ? -4.629 -9.883 3.295 1 95.44 163 ALA B C 1
ATOM 2626 O O . ALA B 1 163 ? -5.59 -9.414 2.678 1 95.44 163 ALA B O 1
ATOM 2627 N N . LEU B 1 164 ? -4.457 -11.094 3.465 1 93.88 164 LEU B N 1
ATOM 2628 C CA . LEU B 1 164 ? -5.316 -12.062 2.791 1 93.88 164 LEU B CA 1
ATOM 2629 C C . LEU B 1 164 ? -6.531 -12.398 3.65 1 93.88 164 LEU B C 1
ATOM 2631 O O . LEU B 1 164 ? -7.484 -13.023 3.172 1 93.88 164 LEU B O 1
ATOM 2635 N N . LYS B 1 165 ? -6.48 -12.023 4.969 1 86.38 165 LYS B N 1
ATOM 2636 C CA . LYS B 1 165 ? -7.598 -12.281 5.875 1 86.38 165 LYS B CA 1
ATOM 2637 C C . LYS B 1 165 ? -8.727 -11.273 5.66 1 86.38 165 LYS B C 1
ATOM 2639 O O . LYS B 1 165 ? -9.883 -11.555 5.969 1 86.38 165 LYS B O 1
ATOM 2644 N N . VAL B 1 166 ? -8.406 -10.164 5.191 1 70.19 166 VAL B N 1
ATOM 2645 C CA . VAL B 1 166 ? -9.414 -9.117 5.066 1 70.19 166 VAL B CA 1
ATOM 2646 C C . VAL B 1 166 ? -10.422 -9.492 3.988 1 70.19 166 VAL B C 1
ATOM 2648 O O . VAL B 1 166 ? -10.047 -9.805 2.855 1 70.19 166 VAL B O 1
ATOM 2651 N N . PRO B 1 167 ? -11.625 -9.836 4.531 1 61.44 167 PRO B N 1
ATOM 2652 C CA . PRO B 1 167 ? -12.672 -10.25 3.592 1 61.44 167 PRO B CA 1
ATOM 2653 C C . PRO B 1 167 ? -12.969 -9.188 2.533 1 61.44 167 PRO B C 1
ATOM 2655 O O . PRO B 1 167 ? -12.891 -7.992 2.814 1 61.44 167 PRO B O 1
ATOM 2658 N N . GLN B 1 168 ? -12.945 -9.578 1.231 1 53 168 GLN B N 1
ATOM 2659 C CA . GLN B 1 168 ? -13.391 -8.695 0.16 1 53 168 GLN B CA 1
ATOM 2660 C C . GLN B 1 168 ? -14.883 -8.391 0.279 1 53 168 GLN B C 1
ATOM 2662 O O . GLN B 1 168 ? -15.648 -9.203 0.801 1 53 168 GLN B O 1
#

Solvent-accessible surface area (backbone atoms only — not comparable to full-atom values): 21602 Å² total; per-residue (Å²): 138,86,81,78,82,77,79,83,77,80,78,81,84,75,80,78,71,85,74,82,82,82,76,87,77,89,85,86,85,82,86,79,84,78,65,81,73,76,77,73,78,73,79,73,73,75,74,74,71,74,72,70,75,73,73,62,74,74,73,67,74,69,77,78,77,57,90,41,69,67,50,40,39,72,66,48,90,48,31,35,43,35,39,36,33,49,94,88,35,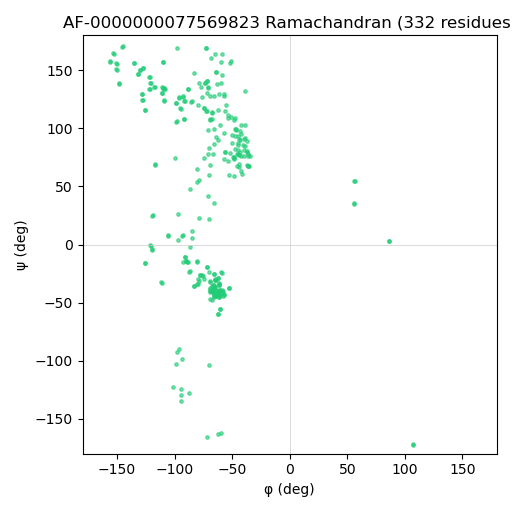64,65,36,58,65,41,49,67,39,50,53,53,47,43,68,75,35,54,88,57,40,42,83,43,79,43,50,42,82,79,40,46,68,62,31,58,74,69,42,67,80,58,73,24,29,37,38,33,29,51,92,56,30,67,49,30,32,43,61,55,88,67,53,51,66,57,46,50,50,53,50,53,54,56,68,60,52,79,122,134,88,84,82,78,87,79,82,79,82,80,84,83,78,73,82,72,83,76,78,85,77,84,91,86,88,78,86,76,81,78,83,81,82,75,80,79,77,79,76,80,76,80,76,76,77,76,75,72,76,75,72,76,73,75,64,75,74,72,70,75,69,77,78,77,58,91,42,70,65,51,39,39,72,65,50,91,48,31,34,42,35,39,37,33,48,95,88,36,65,65,36,58,65,42,48,67,39,50,52,52,46,43,67,74,36,53,89,57,39,42,82,43,80,42,49,43,81,81,40,47,68,62,32,57,73,68,41,66,79,58,73,25,28,38,39,33,29,51,92,56,31,66,48,30,34,42,60,54,88,65,53,51,67,56,47,49,51,52,51,53,54,56,68,61,53,78,123

Secondary structure (DSSP, 8-state):
------------------------------------------------------------------SSHHHHHHH-SSEEEEEEE-TT-HHHHHHHHHHHHHHHHTTTTEEEEEEETTT-HHHHHHTT--SSSEEEEEETTEEEEEEES---HHHHHHHHHHHHHS--/------------------------------------------------------------------SSHHHHHHH-SSEEEEEEE-TT-HHHHHHHHHHHHHHHHTTTTEEEEEEETTT-HHHHHHTT--SSSEEEEEETTEEEEEEES---HHHHHHHHHHHHHS--

InterPro domains:
  IPR005746 Thioredoxin [TIGR01068] (66-162)
  IPR013766 Thioredoxin domain [PF00085] (63-161)
  IPR013766 Thioredoxin domain [PS51352] (50-165)
  IPR017937 Thioredoxin, conserved site [PS00194] (81-99)
  IPR036249 Thioredoxin-like superfamily [SSF52833] (56-165)